Protein AF-A0A550D124-F1 (afdb_monomer)

Structure (mmCIF, N/CA/C/O backbone):
data_AF-A0A550D124-F1
#
_entry.id   AF-A0A550D124-F1
#
loop_
_atom_site.group_PDB
_atom_site.id
_atom_site.type_symbol
_atom_site.label_atom_id
_atom_site.label_alt_id
_atom_site.label_comp_id
_atom_site.label_asym_id
_atom_site.label_entity_id
_atom_site.label_seq_id
_atom_site.pdbx_PDB_ins_code
_atom_site.Cartn_x
_atom_site.Cartn_y
_atom_site.Cartn_z
_atom_site.occupancy
_atom_site.B_iso_or_equiv
_atom_site.auth_seq_id
_atom_site.auth_comp_id
_atom_site.auth_asym_id
_atom_site.auth_atom_id
_atom_site.pdbx_PDB_model_num
ATOM 1 N N . TYR A 1 1 ? 8.739 0.484 -5.882 1.00 43.19 1 TYR A N 1
ATOM 2 C CA . TYR A 1 1 ? 9.197 1.409 -6.940 1.00 43.19 1 TYR A CA 1
ATOM 3 C C . TYR A 1 1 ? 8.048 1.701 -7.867 1.00 43.19 1 TYR A C 1
ATOM 5 O O . TYR A 1 1 ? 7.637 0.809 -8.595 1.00 43.19 1 TYR A O 1
ATOM 13 N N . ALA A 1 2 ? 7.528 2.926 -7.865 1.00 33.62 2 ALA A N 1
ATOM 14 C CA . ALA A 1 2 ? 6.699 3.361 -8.979 1.00 33.62 2 ALA A CA 1
ATOM 15 C C . ALA A 1 2 ? 7.647 3.794 -10.099 1.00 33.62 2 ALA A C 1
ATOM 17 O O . ALA A 1 2 ? 8.385 4.760 -9.907 1.00 33.62 2 ALA A O 1
ATOM 18 N N . GLY A 1 3 ? 7.665 3.073 -11.222 1.00 34.97 3 GLY A N 1
ATOM 19 C CA . GLY A 1 3 ? 8.434 3.486 -12.396 1.00 34.97 3 GLY A CA 1
ATOM 20 C C . GLY A 1 3 ? 8.137 4.947 -12.735 1.00 34.97 3 GLY A C 1
ATOM 21 O O . GLY A 1 3 ? 6.992 5.394 -12.619 1.00 34.97 3 GLY A O 1
ATOM 22 N N . SER A 1 4 ? 9.174 5.691 -13.109 1.00 36.06 4 SER A N 1
ATOM 23 C CA . SER A 1 4 ? 9.197 7.138 -13.342 1.00 36.06 4 SER A CA 1
ATOM 24 C C . SER A 1 4 ? 8.429 7.531 -14.615 1.00 36.06 4 SER A C 1
ATOM 26 O O . SER A 1 4 ? 8.911 8.272 -15.461 1.00 36.06 4 SER A O 1
ATOM 28 N N . GLY A 1 5 ? 7.187 7.064 -14.762 1.00 36.69 5 GLY A N 1
ATOM 29 C CA . GLY A 1 5 ? 6.257 7.440 -15.828 1.00 36.69 5 GLY A CA 1
ATOM 30 C C . GLY A 1 5 ? 5.707 8.864 -15.688 1.00 36.69 5 GLY A C 1
ATOM 31 O O . GLY A 1 5 ? 4.652 9.175 -16.239 1.00 36.69 5 GLY A O 1
ATOM 32 N N . GLY A 1 6 ? 6.377 9.734 -14.930 1.00 35.62 6 GLY A N 1
ATOM 33 C CA . GLY A 1 6 ? 6.053 11.152 -14.860 1.00 35.62 6 GLY A CA 1
ATOM 34 C C . GLY A 1 6 ? 6.648 11.871 -16.063 1.00 35.62 6 GLY A C 1
ATOM 35 O O . GLY A 1 6 ? 7.855 11.810 -16.236 1.00 35.62 6 GLY A O 1
ATOM 36 N N . ARG A 1 7 ? 5.793 12.525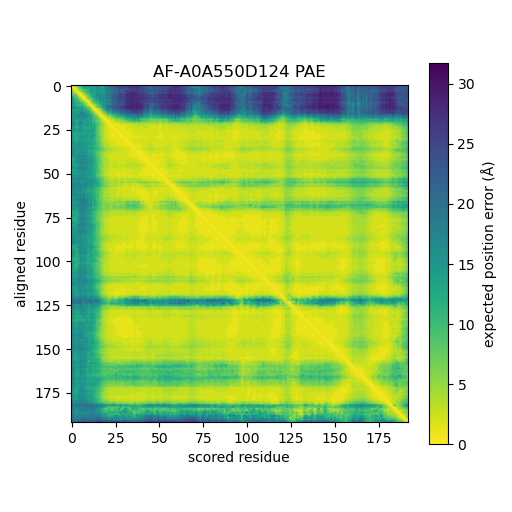 -16.868 1.00 37.47 7 ARG A N 1
ATOM 37 C CA . ARG A 1 7 ? 6.024 13.574 -17.899 1.00 37.47 7 ARG A CA 1
ATOM 38 C C . ARG A 1 7 ? 7.167 13.446 -18.933 1.00 37.47 7 ARG A C 1
ATOM 40 O O . ARG A 1 7 ? 7.122 14.170 -19.920 1.00 37.47 7 ARG A O 1
ATOM 47 N N . ILE A 1 8 ? 8.143 12.561 -18.756 1.00 37.31 8 ILE A N 1
ATOM 48 C CA . ILE A 1 8 ? 9.415 12.497 -19.493 1.00 37.31 8 ILE A CA 1
ATOM 49 C C . ILE A 1 8 ? 9.502 11.211 -20.341 1.00 37.31 8 ILE A C 1
ATOM 51 O O . ILE A 1 8 ? 10.474 10.991 -21.045 1.00 37.31 8 ILE A O 1
ATOM 55 N N . GLY A 1 9 ? 8.470 10.360 -20.337 1.00 37.91 9 GLY A N 1
ATOM 56 C CA . GLY A 1 9 ? 8.293 9.321 -21.363 1.00 37.91 9 GLY A CA 1
ATOM 57 C C . GLY A 1 9 ? 9.315 8.177 -21.383 1.00 37.91 9 GLY A C 1
ATOM 58 O O . GLY A 1 9 ? 9.192 7.309 -22.237 1.00 37.91 9 GLY A O 1
ATOM 59 N N . ASN A 1 10 ? 10.264 8.116 -20.448 1.00 33.91 10 ASN A N 1
ATOM 60 C CA . ASN A 1 10 ? 11.279 7.064 -20.403 1.00 33.91 10 ASN A CA 1
ATOM 61 C C . ASN A 1 10 ? 10.902 5.992 -19.372 1.00 33.91 10 ASN A C 1
ATOM 63 O O . ASN A 1 10 ? 11.359 6.037 -18.232 1.00 33.91 10 ASN A O 1
ATOM 67 N N . LYS A 1 11 ? 10.066 5.017 -19.754 1.00 46.94 11 LYS A N 1
ATOM 68 C CA . LYS A 1 11 ? 9.860 3.797 -18.951 1.00 46.94 11 LYS A CA 1
ATOM 69 C C . LYS A 1 11 ? 10.842 2.732 -19.463 1.00 46.94 11 LYS A C 1
ATOM 71 O O . LYS A 1 11 ? 10.530 1.951 -20.346 1.00 46.94 11 LYS A O 1
ATOM 76 N N . GLY A 1 12 ? 12.073 2.800 -18.966 1.00 40.31 12 GLY A N 1
ATOM 77 C CA . GLY A 1 12 ? 13.194 1.917 -19.332 1.00 40.31 12 GLY A CA 1
ATOM 78 C C . GLY A 1 12 ? 14.449 2.179 -18.494 1.00 40.31 12 GLY A C 1
ATOM 79 O O . GLY A 1 12 ? 15.561 1.867 -18.901 1.00 40.31 12 GLY A O 1
ATOM 80 N N . SER A 1 13 ? 14.272 2.818 -17.340 1.00 41.88 13 SER A N 1
ATOM 81 C CA . SER A 1 13 ? 15.326 3.272 -16.440 1.00 41.88 13 SER A CA 1
ATOM 82 C C . SER A 1 13 ? 15.535 2.291 -15.286 1.00 41.88 13 SER A C 1
ATOM 84 O O . SER A 1 13 ? 15.639 2.723 -14.144 1.00 41.88 13 SER A O 1
ATOM 86 N N . ASP A 1 14 ? 15.586 0.986 -15.555 1.00 42.81 14 ASP A N 1
ATOM 87 C CA . ASP A 1 14 ? 15.952 0.016 -14.509 1.00 42.81 14 ASP A CA 1
ATOM 88 C C . ASP A 1 14 ? 17.411 0.227 -14.048 1.00 42.81 14 ASP A C 1
ATOM 90 O O . ASP A 1 14 ? 17.736 -0.031 -12.892 1.00 42.81 14 ASP A O 1
ATOM 94 N N . ASP A 1 15 ? 18.255 0.828 -14.899 1.00 39.12 15 ASP A N 1
ATOM 95 C CA . ASP A 1 15 ? 19.629 1.232 -14.558 1.00 39.12 15 ASP A CA 1
ATOM 96 C C . ASP A 1 15 ? 19.745 2.661 -13.993 1.00 39.12 15 ASP A C 1
ATOM 98 O O . ASP A 1 15 ? 20.719 2.998 -13.315 1.00 39.12 15 ASP A O 1
ATOM 102 N N . LEU A 1 16 ? 18.751 3.526 -14.221 1.00 39.97 16 LEU A N 1
ATOM 103 C CA . LEU A 1 16 ? 18.754 4.905 -13.728 1.00 39.97 16 LEU A CA 1
ATOM 104 C C . LEU A 1 16 ? 17.775 5.000 -12.557 1.00 39.97 16 LEU A C 1
ATOM 106 O O . LEU A 1 16 ? 16.578 5.190 -12.749 1.00 39.97 16 LEU A O 1
ATOM 110 N N . HIS A 1 17 ? 18.309 4.880 -11.339 1.00 51.00 17 HIS A N 1
ATOM 111 C CA . HIS A 1 17 ? 17.605 4.956 -10.053 1.00 51.00 17 HIS A CA 1
ATOM 112 C C . HIS A 1 17 ? 16.986 6.349 -9.791 1.00 51.00 17 HIS A C 1
ATOM 114 O O . HIS A 1 17 ? 17.331 7.037 -8.831 1.00 51.00 17 HIS A O 1
ATOM 120 N N . VAL A 1 18 ? 16.079 6.806 -10.653 1.00 53.12 18 VAL A N 1
ATOM 121 C CA . VAL A 1 18 ? 15.410 8.100 -10.525 1.00 53.12 18 VAL A CA 1
ATOM 122 C C . VAL A 1 18 ? 14.139 7.903 -9.712 1.00 53.12 18 VAL A C 1
ATOM 124 O O . VAL A 1 18 ? 13.111 7.460 -10.232 1.00 53.12 18 VAL A O 1
ATOM 127 N N . GLU A 1 19 ? 14.214 8.233 -8.421 1.00 61.41 19 GLU A N 1
ATOM 128 C CA . GLU A 1 19 ? 13.039 8.280 -7.553 1.00 61.41 19 GLU A CA 1
ATOM 129 C C . GLU A 1 19 ? 12.012 9.268 -8.110 1.00 61.41 19 GLU A C 1
ATOM 131 O O . GLU A 1 19 ? 12.329 10.419 -8.412 1.00 61.41 19 GLU A O 1
ATOM 136 N N . ASN A 1 20 ? 10.762 8.819 -8.237 1.00 71.06 20 ASN A N 1
ATOM 137 C CA . ASN A 1 20 ? 9.671 9.702 -8.614 1.00 71.06 20 ASN A CA 1
ATOM 138 C C . ASN A 1 20 ? 9.441 10.720 -7.475 1.00 71.06 20 ASN A C 1
ATOM 140 O O . ASN A 1 20 ? 8.998 10.320 -6.390 1.00 71.06 20 ASN A O 1
ATOM 144 N N . PRO A 1 21 ? 9.697 12.022 -7.706 1.00 73.75 21 PRO A N 1
ATOM 145 C CA . PRO A 1 21 ? 9.616 13.040 -6.661 1.00 73.75 21 PRO A CA 1
ATOM 146 C C . PRO A 1 21 ? 8.192 13.211 -6.112 1.00 73.75 21 PRO A C 1
ATOM 148 O O . PRO A 1 21 ? 8.024 13.695 -4.993 1.00 73.75 21 PRO A O 1
ATOM 151 N N . GLU A 1 22 ? 7.165 12.780 -6.854 1.00 81.19 22 GLU A N 1
ATOM 152 C CA . GLU A 1 22 ? 5.770 12.857 -6.417 1.00 81.19 22 GLU A CA 1
ATOM 153 C C . GLU A 1 22 ? 5.430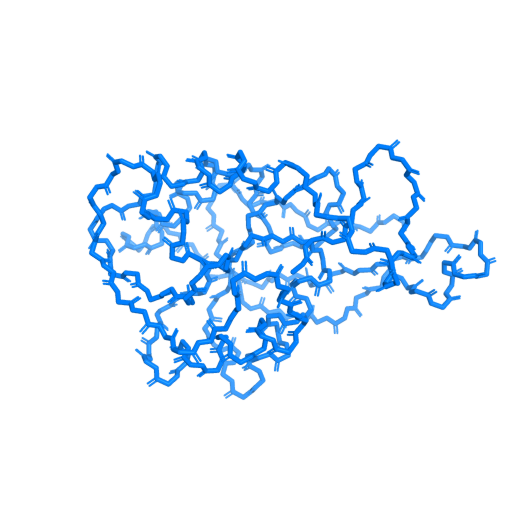 11.850 -5.313 1.00 81.19 22 GLU A C 1
ATOM 155 O O . GLU A 1 22 ? 4.496 12.101 -4.554 1.00 81.19 22 GLU A O 1
ATOM 160 N N . ILE A 1 23 ? 6.171 10.738 -5.169 1.00 86.69 23 ILE A N 1
ATOM 161 C CA . ILE A 1 23 ? 5.839 9.679 -4.194 1.00 86.69 23 ILE A CA 1
ATOM 162 C C . ILE A 1 23 ? 5.684 10.267 -2.795 1.00 86.69 23 ILE A C 1
ATOM 164 O O . ILE A 1 23 ? 4.705 9.983 -2.108 1.00 86.69 23 ILE A O 1
ATOM 168 N N . ARG A 1 24 ? 6.617 11.132 -2.388 1.00 89.81 24 ARG A N 1
ATOM 169 C CA . ARG A 1 24 ? 6.590 11.734 -1.056 1.00 89.81 24 ARG A CA 1
ATOM 170 C C . ARG A 1 24 ? 5.314 12.533 -0.814 1.00 89.81 24 ARG A C 1
ATOM 172 O O . ARG A 1 24 ? 4.700 12.367 0.236 1.00 89.81 24 ARG A O 1
ATOM 179 N N . ASP A 1 25 ? 4.924 13.383 -1.758 1.00 91.25 25 ASP A N 1
ATOM 180 C CA . ASP A 1 25 ? 3.701 14.181 -1.642 1.00 91.25 25 ASP A CA 1
ATOM 181 C C . ASP A 1 25 ? 2.460 13.281 -1.577 1.00 91.25 25 ASP A C 1
ATOM 183 O O . ASP A 1 25 ? 1.620 13.433 -0.691 1.00 91.25 25 ASP A O 1
ATOM 187 N N . ARG A 1 26 ? 2.388 12.265 -2.446 1.00 92.44 26 ARG A N 1
ATOM 188 C CA . ARG A 1 26 ? 1.272 11.308 -2.490 1.00 92.44 26 ARG A CA 1
ATOM 189 C C . ARG A 1 26 ? 1.122 10.542 -1.176 1.00 92.44 26 ARG A C 1
ATOM 191 O O . ARG A 1 26 ? 0.009 10.452 -0.661 1.00 92.44 26 ARG A O 1
ATOM 198 N N . VAL A 1 27 ? 2.223 10.043 -0.607 1.00 94.44 27 VAL A N 1
ATOM 199 C CA . VAL A 1 27 ? 2.205 9.348 0.691 1.00 94.44 27 VAL A CA 1
ATOM 200 C C . VAL A 1 27 ? 1.723 10.288 1.795 1.00 94.44 27 VAL A C 1
ATOM 202 O O . VAL A 1 27 ? 0.853 9.914 2.574 1.00 94.44 27 VAL A O 1
ATOM 205 N N . LEU A 1 28 ? 2.238 11.520 1.861 1.00 94.12 28 LEU A N 1
ATOM 206 C CA . LEU A 1 28 ? 1.845 12.473 2.905 1.00 94.12 28 LEU A CA 1
ATOM 207 C C . LEU A 1 28 ? 0.371 12.884 2.796 1.00 94.12 28 LEU A C 1
ATOM 209 O O . LEU A 1 28 ? -0.306 13.008 3.816 1.00 94.12 28 LEU A O 1
ATOM 213 N N . ARG A 1 29 ? -0.148 13.049 1.577 1.00 95.00 29 ARG A N 1
ATOM 214 C CA . ARG A 1 29 ? -1.570 13.330 1.331 1.00 95.00 29 ARG A CA 1
ATOM 215 C C . ARG A 1 29 ? -2.478 12.180 1.758 1.00 95.00 29 ARG A C 1
ATOM 217 O O . ARG A 1 29 ? -3.530 12.435 2.345 1.00 95.00 29 ARG A O 1
ATOM 224 N N . PHE A 1 30 ? -2.059 10.939 1.510 1.00 96.75 30 PHE A N 1
ATOM 225 C CA . PHE A 1 30 ? -2.738 9.754 2.031 1.00 96.75 30 PHE A CA 1
ATOM 226 C C . PHE A 1 30 ? -2.709 9.745 3.566 1.00 96.75 30 PHE A C 1
ATOM 228 O O . PHE A 1 30 ? -3.766 9.752 4.190 1.00 96.75 30 PHE A O 1
ATOM 235 N N . LEU A 1 31 ? -1.519 9.828 4.178 1.00 96.75 31 LEU A N 1
ATOM 236 C CA . LEU A 1 31 ? -1.356 9.767 5.635 1.00 96.75 31 LEU A CA 1
ATOM 237 C C . LEU A 1 31 ? -2.146 10.861 6.358 1.00 96.75 31 LEU A C 1
ATOM 239 O O . LEU A 1 31 ? -2.735 10.594 7.394 1.00 96.75 31 LEU A O 1
ATOM 243 N N . LYS A 1 32 ? -2.245 12.073 5.803 1.00 96.06 32 LYS A N 1
ATOM 244 C CA . LYS A 1 32 ? -3.036 13.160 6.404 1.00 96.06 32 LYS A CA 1
ATOM 245 C C . LYS A 1 32 ? -4.507 12.794 6.652 1.00 96.06 32 LYS A C 1
ATOM 247 O O . LYS A 1 32 ? -5.122 13.370 7.545 1.00 96.06 32 LYS A O 1
ATOM 252 N N . ASN A 1 33 ? -5.058 11.873 5.866 1.00 95.56 33 ASN A N 1
ATOM 253 C CA . ASN A 1 33 ? -6.462 11.470 5.927 1.00 95.56 33 ASN A CA 1
ATOM 254 C C . ASN A 1 33 ? -6.638 9.999 6.337 1.00 95.56 33 ASN A C 1
ATOM 256 O O . ASN A 1 33 ? -7.765 9.506 6.356 1.00 95.56 33 ASN A O 1
ATOM 260 N N . ALA A 1 34 ? -5.542 9.283 6.601 1.00 96.94 34 ALA A N 1
ATOM 261 C CA . ALA A 1 34 ? -5.579 7.865 6.921 1.00 96.94 34 ALA A CA 1
ATOM 262 C C . ALA A 1 34 ? -6.193 7.640 8.321 1.00 96.94 34 ALA A C 1
ATOM 264 O O . ALA A 1 34 ? -5.983 8.459 9.218 1.00 96.94 34 ALA A O 1
ATOM 265 N N . PRO A 1 35 ? -6.951 6.549 8.530 1.00 96.62 35 PRO A N 1
ATOM 266 C CA . PRO A 1 35 ? -7.622 6.271 9.800 1.00 96.62 35 PRO A CA 1
ATOM 267 C C . PRO A 1 35 ? -6.613 6.054 10.937 1.00 96.62 35 PRO A C 1
ATOM 269 O O . PRO A 1 35 ? -5.764 5.165 10.866 1.00 96.62 35 PRO A O 1
ATOM 272 N N . PHE A 1 36 ? -6.698 6.856 11.998 1.00 95.19 36 PHE A N 1
ATOM 273 C CA . PHE A 1 36 ? -5.787 6.788 13.151 1.00 95.19 36 PHE A CA 1
ATOM 274 C C . PHE A 1 36 ? -6.079 5.607 14.082 1.00 95.19 36 PHE A C 1
ATOM 276 O O . PHE A 1 36 ? -5.230 5.215 14.882 1.00 95.19 36 PHE A O 1
ATOM 283 N N . GLU A 1 37 ? -7.287 5.056 13.997 1.00 94.31 37 GLU A N 1
ATOM 284 C CA . GLU A 1 37 ? -7.732 3.887 14.744 1.00 94.31 37 GLU A CA 1
ATOM 285 C C . GLU A 1 37 ? -7.086 2.581 14.265 1.00 94.31 37 GLU A C 1
ATOM 287 O O . GLU A 1 37 ? -7.048 1.618 15.031 1.00 94.31 37 GLU A O 1
ATOM 292 N N . ALA A 1 38 ? -6.553 2.558 13.039 1.00 96.19 38 ALA A N 1
ATOM 293 C CA . ALA A 1 38 ? -5.878 1.396 12.482 1.00 96.19 38 ALA A CA 1
ATOM 294 C C . ALA A 1 38 ? -4.514 1.147 13.136 1.00 96.19 38 ALA A C 1
ATOM 296 O O . ALA A 1 38 ? -3.794 2.077 13.512 1.00 96.19 38 ALA A O 1
ATOM 297 N N . GLU A 1 39 ? -4.145 -0.128 13.215 1.00 97.31 39 GLU A N 1
ATOM 298 C CA . GLU A 1 39 ? -2.788 -0.556 13.524 1.00 97.31 39 GLU A CA 1
ATOM 299 C C . GLU A 1 39 ? -2.039 -0.819 12.216 1.00 97.31 39 GLU A C 1
ATOM 301 O O . GLU A 1 39 ? -2.440 -1.651 11.405 1.00 97.31 39 GLU A O 1
ATOM 306 N N . TYR A 1 40 ? -0.964 -0.070 11.987 1.00 98.06 40 TYR A N 1
ATOM 307 C CA . TYR A 1 40 ? -0.187 -0.154 10.756 1.00 98.06 40 TYR A CA 1
ATOM 308 C C . TYR A 1 40 ? 1.052 -1.024 10.959 1.00 98.06 40 TYR A C 1
ATOM 310 O O . TYR A 1 40 ? 1.809 -0.844 11.910 1.00 98.06 40 TYR A O 1
ATOM 318 N N . ILE A 1 41 ? 1.326 -1.911 10.011 1.00 98.25 41 ILE A N 1
ATOM 319 C CA . ILE A 1 41 ? 2.601 -2.626 9.929 1.00 98.25 41 ILE A CA 1
ATOM 320 C C . ILE A 1 41 ? 3.340 -2.076 8.718 1.00 98.25 41 ILE A C 1
ATOM 322 O O . ILE A 1 41 ? 2.818 -2.117 7.606 1.00 98.25 41 ILE A O 1
ATOM 326 N N . ILE A 1 42 ? 4.528 -1.508 8.931 1.00 97.56 42 ILE A N 1
ATOM 327 C CA . ILE A 1 42 ? 5.245 -0.772 7.880 1.00 97.56 42 ILE A CA 1
ATOM 328 C C . ILE A 1 42 ? 6.688 -1.257 7.716 1.00 97.56 42 ILE A C 1
ATOM 330 O O . ILE A 1 42 ? 7.326 -1.629 8.703 1.00 97.56 42 ILE A O 1
ATOM 334 N N . PRO A 1 43 ? 7.263 -1.231 6.503 1.00 97.19 43 PRO A N 1
ATOM 335 C CA . PRO A 1 43 ? 8.670 -1.562 6.325 1.00 97.19 43 PRO A CA 1
ATOM 336 C C . PRO A 1 43 ? 9.570 -0.431 6.834 1.00 97.19 43 PRO A C 1
ATOM 338 O O . PRO A 1 43 ? 9.179 0.746 6.846 1.00 97.19 43 PRO A O 1
ATOM 341 N N . LYS A 1 44 ? 10.785 -0.783 7.259 1.00 95.62 44 LYS A N 1
ATOM 342 C CA . LYS A 1 44 ? 11.768 0.161 7.799 1.00 95.62 44 LYS A CA 1
ATOM 343 C C . LYS A 1 44 ? 12.274 1.147 6.747 1.00 95.62 44 LYS A C 1
ATOM 345 O O . LYS A 1 44 ? 12.115 0.979 5.534 1.00 95.62 44 LYS A O 1
ATOM 350 N N . PHE A 1 45 ? 12.923 2.201 7.238 1.00 94.44 45 PHE A N 1
ATOM 351 C CA . PHE A 1 45 ? 13.631 3.178 6.417 1.00 94.44 45 PHE A CA 1
ATOM 352 C C . PHE A 1 45 ? 12.739 3.837 5.349 1.00 94.44 45 PHE A C 1
ATOM 354 O O . PHE A 1 45 ? 11.610 4.253 5.631 1.00 94.44 45 PHE A O 1
ATOM 361 N N . LYS A 1 46 ? 13.258 4.018 4.127 1.00 90.69 46 LYS A N 1
ATOM 362 C CA . LYS A 1 46 ? 12.598 4.801 3.076 1.00 90.69 46 LYS A CA 1
ATOM 363 C C . LYS A 1 46 ? 11.367 4.121 2.475 1.00 90.69 46 LYS A C 1
ATOM 365 O O . LYS A 1 46 ? 10.624 4.782 1.757 1.00 90.69 46 LYS A O 1
ATOM 370 N N . MET A 1 47 ? 11.139 2.836 2.757 1.00 90.62 47 MET A N 1
ATOM 371 C CA . MET A 1 47 ? 9.963 2.117 2.255 1.00 90.62 47 MET A CA 1
ATOM 372 C C . MET A 1 47 ? 8.665 2.510 2.959 1.00 90.62 47 MET A C 1
ATOM 374 O O . MET A 1 47 ? 7.620 2.509 2.316 1.00 90.62 47 MET A O 1
ATOM 378 N N . GLY A 1 48 ? 8.713 2.865 4.245 1.00 93.19 48 GLY A N 1
ATOM 379 C CA . GLY A 1 48 ? 7.509 3.204 5.008 1.00 93.19 48 GLY A CA 1
ATOM 380 C C . GLY A 1 48 ? 7.796 4.073 6.223 1.00 93.19 48 GLY A C 1
ATOM 381 O O . GLY A 1 48 ? 7.279 5.186 6.331 1.00 93.19 48 GLY A O 1
ATOM 382 N N . GLU A 1 49 ? 8.662 3.596 7.114 1.00 94.94 49 GLU A N 1
ATOM 383 C CA . GLU A 1 49 ? 8.952 4.211 8.415 1.00 94.94 49 GLU A CA 1
ATOM 384 C C . GLU A 1 49 ? 9.282 5.710 8.343 1.00 94.94 49 GLU A C 1
ATOM 386 O O . GLU A 1 49 ? 8.775 6.502 9.145 1.00 94.94 49 GLU A O 1
ATOM 391 N N . LEU A 1 50 ? 10.093 6.135 7.367 1.00 93.31 50 LEU A N 1
ATOM 392 C CA . LEU A 1 50 ? 10.460 7.545 7.226 1.00 93.31 50 LEU A CA 1
ATOM 393 C C . LEU A 1 50 ? 9.256 8.451 6.934 1.00 93.31 50 LEU A C 1
ATOM 395 O O . LEU A 1 50 ? 9.281 9.613 7.340 1.00 93.31 50 LEU A O 1
ATOM 399 N N . TYR A 1 51 ? 8.211 7.959 6.264 1.00 93.94 51 TYR A N 1
ATOM 400 C CA . TYR A 1 51 ? 7.005 8.745 5.991 1.00 93.94 51 TYR A CA 1
ATOM 401 C C . TYR A 1 51 ? 6.157 8.929 7.246 1.00 93.94 51 TYR A C 1
ATOM 403 O O . TYR A 1 51 ? 5.732 10.049 7.528 1.00 93.94 51 TYR A O 1
ATOM 411 N N . PHE A 1 52 ? 5.988 7.870 8.042 1.00 94.19 52 PHE A N 1
ATOM 412 C CA . PHE A 1 52 ? 5.264 7.937 9.312 1.00 94.19 52 PHE A CA 1
ATOM 413 C C . PHE A 1 52 ? 5.967 8.881 10.290 1.00 94.19 52 PHE A C 1
ATOM 415 O O . PHE A 1 52 ? 5.332 9.800 10.807 1.00 94.19 52 PHE A O 1
ATOM 422 N N . LYS A 1 53 ? 7.294 8.763 10.445 1.00 92.06 53 LYS A N 1
ATOM 423 C CA . LYS A 1 53 ? 8.089 9.664 11.302 1.00 92.06 53 LYS A CA 1
ATOM 424 C C . LYS A 1 53 ? 8.030 11.131 10.862 1.00 92.06 53 LYS A C 1
ATOM 426 O O . LYS A 1 53 ? 7.972 12.014 11.708 1.00 92.06 53 LYS A O 1
ATOM 431 N N . LYS A 1 54 ? 8.049 11.408 9.552 1.00 89.19 54 LYS A N 1
ATOM 432 C CA . LYS A 1 54 ? 8.051 12.782 9.008 1.00 89.19 54 LYS A CA 1
ATOM 433 C C . LYS A 1 54 ? 6.660 13.410 8.886 1.00 89.19 54 LYS A C 1
ATOM 435 O O . LYS A 1 54 ? 6.575 14.597 8.585 1.00 89.19 54 LYS A O 1
ATOM 440 N N . SER A 1 55 ? 5.590 12.639 9.078 1.00 88.12 55 SER A N 1
ATOM 441 C CA . SER A 1 55 ? 4.215 13.131 8.935 1.00 88.12 55 SER A CA 1
ATOM 442 C C . SER A 1 55 ? 3.783 14.093 10.051 1.00 88.12 55 SER A C 1
ATOM 444 O O . SER A 1 55 ? 2.827 14.837 9.854 1.00 88.12 55 SER A O 1
ATOM 446 N N . ASN A 1 56 ? 4.483 14.111 11.197 1.00 84.81 56 ASN A N 1
ATOM 447 C CA . ASN A 1 56 ? 4.078 14.810 12.429 1.00 84.81 56 ASN A CA 1
ATOM 448 C C . ASN A 1 56 ? 2.673 14.415 12.931 1.00 84.81 56 ASN A C 1
ATOM 450 O O . ASN A 1 56 ? 2.013 15.188 13.622 1.00 84.81 56 ASN A O 1
ATOM 454 N N . LEU A 1 57 ? 2.221 13.210 12.582 1.00 91.81 57 LEU A N 1
ATOM 455 C CA . LEU A 1 57 ? 0.952 12.625 12.996 1.00 91.81 57 LEU A CA 1
ATOM 456 C C . LEU A 1 57 ? 1.198 11.433 13.931 1.00 91.81 57 LEU A C 1
ATOM 458 O O . LEU A 1 57 ? 2.223 10.755 13.838 1.00 91.81 57 LEU A O 1
ATOM 462 N N . THR A 1 58 ? 0.249 11.155 14.823 1.00 92.56 58 THR A N 1
ATOM 463 C CA . THR A 1 58 ? 0.350 10.043 15.778 1.00 92.56 58 THR A CA 1
ATOM 464 C C . THR A 1 58 ? -0.425 8.831 15.271 1.00 92.56 58 THR A C 1
ATOM 466 O O . THR A 1 58 ? -1.641 8.761 15.418 1.00 92.56 58 THR A O 1
ATOM 469 N N . PHE A 1 59 ? 0.292 7.863 14.700 1.00 95.56 59 PHE A N 1
ATOM 470 C CA . PHE A 1 59 ? -0.243 6.563 14.289 1.00 95.56 59 PHE A CA 1
ATOM 471 C C . PHE A 1 59 ? 0.179 5.459 15.255 1.00 95.56 59 PHE A C 1
ATOM 473 O O . PHE A 1 59 ? 1.282 5.503 15.805 1.00 95.56 59 PHE A O 1
ATOM 480 N N . LYS A 1 60 ? -0.660 4.431 15.404 1.00 96.19 60 LYS A N 1
ATOM 481 C CA . LYS A 1 60 ? -0.253 3.156 16.003 1.00 96.19 60 LYS A CA 1
ATOM 482 C C . LYS A 1 60 ? 0.401 2.316 14.917 1.00 96.19 60 LYS A C 1
ATOM 484 O O . LYS A 1 60 ? -0.272 1.931 13.965 1.00 96.19 60 LYS A O 1
ATOM 489 N N . TYR A 1 61 ? 1.702 2.071 15.023 1.00 97.00 61 TYR A N 1
ATOM 490 C CA . TYR A 1 61 ? 2.389 1.240 14.046 1.00 97.00 61 TYR A CA 1
ATOM 491 C C . TYR A 1 61 ? 3.527 0.421 14.644 1.00 97.00 61 TYR A C 1
ATOM 493 O O . TYR A 1 61 ? 4.152 0.823 15.627 1.00 97.00 61 TYR A O 1
ATOM 501 N N . SER A 1 62 ? 3.821 -0.703 14.000 1.00 97.44 62 SER A N 1
ATOM 502 C CA . SER A 1 62 ? 5.019 -1.515 14.205 1.00 97.44 62 SER A CA 1
ATOM 503 C C . SER A 1 62 ? 5.830 -1.586 12.908 1.00 97.44 62 SER A C 1
ATOM 505 O O . SER A 1 62 ? 5.346 -1.225 11.831 1.00 97.44 62 SER A O 1
ATOM 507 N N . THR A 1 63 ? 7.096 -2.000 13.004 1.00 97.81 63 THR A N 1
ATOM 508 C CA . THR A 1 63 ? 7.984 -2.088 11.834 1.00 97.81 63 THR A CA 1
ATOM 509 C C . THR A 1 63 ? 8.400 -3.523 11.556 1.00 97.81 63 THR A C 1
ATOM 511 O O . THR A 1 63 ? 8.682 -4.270 12.491 1.00 97.81 63 THR A O 1
ATOM 514 N N . ILE A 1 64 ? 8.487 -3.881 10.275 1.00 97.56 64 ILE A N 1
ATOM 515 C CA . ILE A 1 64 ? 9.098 -5.134 9.807 1.00 97.56 64 ILE A CA 1
ATOM 516 C C . ILE A 1 64 ? 10.523 -4.871 9.323 1.00 97.56 64 ILE A C 1
ATOM 518 O O . ILE A 1 64 ? 10.828 -3.788 8.820 1.00 97.56 64 ILE A O 1
ATOM 522 N N . ASP A 1 65 ? 11.402 -5.862 9.459 1.00 96.00 65 ASP A N 1
ATOM 523 C CA . ASP A 1 65 ? 12.817 -5.744 9.089 1.00 96.00 65 ASP A CA 1
ATOM 524 C C . ASP A 1 65 ? 13.045 -5.941 7.582 1.00 96.00 65 ASP A C 1
ATOM 526 O O . ASP A 1 65 ? 13.742 -6.849 7.141 1.00 96.00 65 ASP A O 1
ATOM 530 N N . VAL A 1 66 ? 12.387 -5.101 6.782 1.00 94.00 66 VAL A N 1
ATOM 531 C CA . VAL A 1 66 ? 12.479 -5.082 5.319 1.00 94.00 66 VAL A CA 1
ATOM 532 C C . VAL A 1 66 ? 12.688 -3.647 4.846 1.00 94.00 66 VAL A C 1
ATOM 534 O O . VAL A 1 66 ? 12.077 -2.714 5.377 1.00 94.00 66 VAL A O 1
ATOM 537 N N . GLY A 1 67 ? 13.526 -3.486 3.822 1.00 89.06 67 GLY A N 1
ATOM 538 C CA . GLY A 1 67 ? 13.877 -2.203 3.224 1.00 89.06 67 GLY A CA 1
ATOM 539 C C . GLY A 1 67 ? 15.267 -1.714 3.625 1.00 89.06 67 GLY A C 1
ATOM 540 O O . GLY A 1 67 ? 15.935 -2.276 4.487 1.00 89.06 67 GLY A O 1
ATOM 541 N N . ASP A 1 68 ? 15.688 -0.628 2.987 1.00 88.94 68 ASP A N 1
ATOM 542 C CA . ASP A 1 68 ? 17.024 -0.051 3.125 1.00 88.94 68 ASP A CA 1
ATOM 543 C C . ASP A 1 68 ? 16.941 1.484 3.171 1.00 88.94 68 ASP A C 1
ATOM 545 O O . ASP A 1 68 ? 15.958 2.096 2.738 1.00 88.94 68 ASP A O 1
ATOM 549 N N . SER A 1 69 ? 17.969 2.124 3.725 1.00 83.56 69 SER A N 1
ATOM 550 C CA . SER A 1 69 ? 18.026 3.584 3.874 1.00 83.56 69 SER A CA 1
ATOM 551 C C . SER A 1 69 ? 18.301 4.347 2.574 1.00 83.56 69 SER A C 1
ATOM 553 O O . SER A 1 69 ? 17.892 5.504 2.461 1.00 83.56 69 SER A O 1
ATOM 555 N N . ALA A 1 70 ? 18.938 3.709 1.592 1.00 81.06 70 ALA A N 1
AT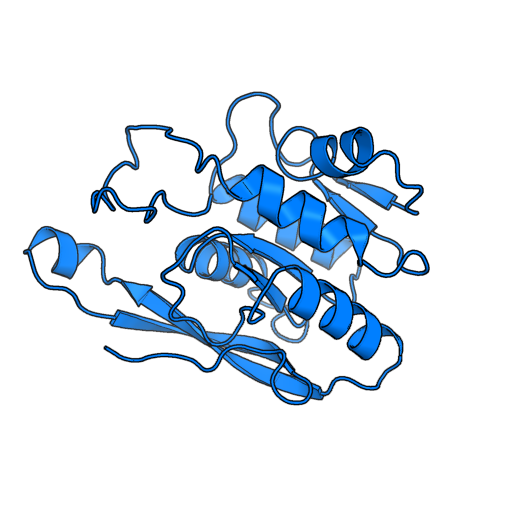OM 556 C CA . ALA A 1 70 ? 19.412 4.312 0.354 1.00 81.06 70 ALA A CA 1
ATOM 557 C C . ALA A 1 70 ? 18.687 3.766 -0.880 1.00 81.06 70 ALA A C 1
ATOM 559 O O . ALA A 1 70 ? 18.173 4.553 -1.678 1.00 81.06 70 ALA A O 1
ATOM 560 N N . ILE A 1 71 ? 18.603 2.442 -1.053 1.00 82.75 71 ILE A N 1
ATOM 5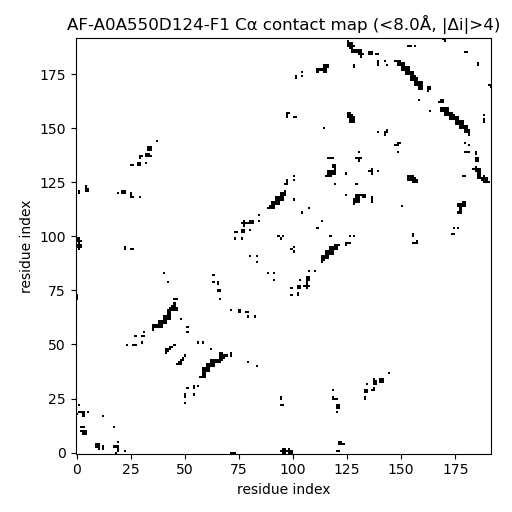61 C CA . ILE A 1 71 ? 18.058 1.808 -2.266 1.00 82.75 71 ILE A CA 1
ATOM 562 C C . ILE A 1 71 ? 17.174 0.634 -1.882 1.00 82.75 71 ILE A C 1
ATOM 564 O O . ILE A 1 71 ? 17.612 -0.293 -1.227 1.00 82.75 71 ILE A O 1
ATOM 568 N N . THR A 1 72 ? 15.932 0.652 -2.340 1.00 85.44 72 THR A N 1
ATOM 569 C CA . THR A 1 72 ? 15.012 -0.469 -2.192 1.00 85.44 72 THR A CA 1
ATOM 570 C C . THR A 1 72 ? 14.931 -1.224 -3.526 1.00 85.44 72 THR A C 1
ATOM 572 O O . THR A 1 72 ? 15.497 -0.817 -4.538 1.00 85.44 72 THR A O 1
ATOM 575 N N . THR A 1 73 ? 14.186 -2.315 -3.593 1.00 90.44 73 THR A N 1
ATOM 576 C CA . THR A 1 73 ? 14.063 -3.132 -4.803 1.00 90.44 73 THR A CA 1
ATOM 577 C C . THR A 1 73 ? 12.646 -3.678 -4.949 1.00 90.44 73 THR A C 1
ATOM 579 O O . THR A 1 73 ? 11.807 -3.555 -4.047 1.00 90.44 73 THR A O 1
ATOM 582 N N . ARG A 1 74 ? 12.360 -4.331 -6.083 1.00 93.50 74 ARG A N 1
ATOM 583 C CA . ARG A 1 74 ? 11.135 -5.136 -6.212 1.00 93.50 74 ARG A CA 1
ATOM 584 C C . ARG A 1 74 ? 11.069 -6.238 -5.154 1.00 93.50 74 ARG A C 1
ATOM 586 O O . ARG A 1 74 ? 10.007 -6.506 -4.602 1.00 93.50 74 ARG A O 1
ATOM 593 N N . ASN A 1 75 ? 12.217 -6.838 -4.831 1.00 94.25 75 ASN A N 1
ATOM 594 C CA . ASN A 1 75 ? 12.294 -7.924 -3.863 1.00 94.25 75 ASN A CA 1
ATOM 595 C C . ASN A 1 75 ? 11.891 -7.445 -2.464 1.00 94.25 75 ASN A C 1
ATOM 597 O O . ASN A 1 75 ? 11.171 -8.155 -1.773 1.00 94.25 75 ASN A O 1
ATOM 601 N N . ASP A 1 76 ? 12.242 -6.214 -2.087 1.00 95.69 76 ASP A N 1
ATOM 602 C CA . ASP A 1 76 ? 11.797 -5.645 -0.810 1.00 95.69 76 ASP A CA 1
ATOM 603 C C . ASP A 1 76 ? 10.276 -5.447 -0.757 1.00 95.69 76 ASP A C 1
ATOM 605 O O . ASP A 1 76 ? 9.667 -5.603 0.299 1.00 95.69 76 ASP A O 1
ATOM 609 N N . THR A 1 77 ? 9.631 -5.157 -1.893 1.00 96.69 77 THR A N 1
ATOM 610 C CA . THR A 1 77 ? 8.158 -5.089 -1.973 1.00 96.69 77 THR A CA 1
ATOM 611 C C . THR A 1 77 ? 7.546 -6.471 -1.729 1.00 96.69 77 THR A C 1
ATOM 613 O O . THR A 1 77 ? 6.673 -6.614 -0.874 1.00 96.69 77 THR A O 1
ATOM 616 N N . ILE A 1 78 ? 8.059 -7.502 -2.408 1.00 98.12 78 ILE A N 1
ATOM 617 C CA . ILE A 1 78 ? 7.605 -8.896 -2.264 1.00 98.12 78 ILE A CA 1
ATOM 618 C C . ILE A 1 78 ? 7.809 -9.398 -0.826 1.00 98.12 78 ILE A C 1
ATOM 620 O O . ILE A 1 78 ? 6.912 -10.009 -0.245 1.00 98.12 78 ILE A O 1
ATOM 624 N N . LEU A 1 79 ? 8.980 -9.140 -0.238 1.00 97.94 79 LEU A N 1
ATOM 625 C CA . LEU A 1 79 ? 9.287 -9.519 1.141 1.00 97.94 79 LEU A CA 1
ATOM 626 C C . LEU A 1 79 ? 8.397 -8.780 2.143 1.00 97.94 79 LEU A C 1
ATOM 628 O O . LEU A 1 79 ? 7.899 -9.412 3.069 1.00 97.94 79 LEU A O 1
ATOM 632 N N . SER A 1 80 ? 8.129 -7.487 1.927 1.00 98.25 80 SER A N 1
ATOM 633 C CA . SER A 1 80 ? 7.234 -6.712 2.795 1.00 98.25 80 SER A CA 1
ATOM 634 C C . SER A 1 80 ? 5.839 -7.327 2.847 1.00 98.25 80 SER A C 1
ATOM 636 O O . SER A 1 80 ? 5.307 -7.554 3.928 1.00 98.25 80 SER A O 1
ATOM 638 N N . VAL A 1 81 ? 5.277 -7.678 1.686 1.00 98.50 81 VAL A N 1
ATOM 639 C CA . VAL A 1 81 ? 3.968 -8.343 1.602 1.00 98.50 81 VAL A CA 1
ATOM 640 C C . VAL A 1 81 ? 3.970 -9.674 2.350 1.00 98.50 81 VAL A C 1
ATOM 642 O O . VAL A 1 81 ? 3.049 -9.948 3.115 1.00 98.50 81 VAL A O 1
ATOM 645 N N . ARG A 1 82 ? 5.022 -10.486 2.196 1.00 98.31 82 ARG A N 1
ATOM 646 C CA . ARG A 1 82 ? 5.142 -11.763 2.916 1.00 98.31 82 ARG A CA 1
ATOM 647 C C . ARG A 1 82 ? 5.195 -11.580 4.429 1.00 98.31 82 ARG A C 1
ATOM 649 O O . ARG A 1 82 ? 4.573 -12.359 5.147 1.00 98.31 82 ARG A O 1
ATOM 656 N N . GLU A 1 83 ? 5.903 -10.566 4.918 1.00 98.44 83 GLU A N 1
ATOM 657 C CA . GLU A 1 83 ? 5.902 -10.236 6.344 1.00 98.44 83 GLU A CA 1
ATOM 658 C C . GLU A 1 83 ? 4.526 -9.745 6.809 1.00 98.44 83 GLU A C 1
ATOM 660 O O . GLU A 1 83 ? 4.066 -10.167 7.866 1.00 98.44 83 GLU A O 1
ATOM 665 N N . PHE A 1 84 ? 3.819 -8.929 6.024 1.00 98.44 84 PHE A N 1
ATOM 666 C CA . PHE A 1 84 ? 2.458 -8.501 6.370 1.00 98.44 84 PHE A CA 1
ATOM 667 C C . PHE A 1 84 ? 1.504 -9.692 6.513 1.00 98.44 84 PHE A C 1
ATOM 669 O O . PHE A 1 84 ? 0.769 -9.775 7.494 1.00 98.44 84 PHE A O 1
ATOM 676 N N . ILE A 1 85 ? 1.576 -10.659 5.594 1.00 98.06 85 ILE A N 1
ATOM 677 C CA . ILE A 1 85 ? 0.790 -11.899 5.663 1.00 98.06 85 ILE A CA 1
ATOM 678 C C . ILE A 1 85 ? 1.105 -12.675 6.946 1.00 98.06 85 ILE A C 1
ATOM 680 O O . ILE A 1 85 ? 0.190 -13.094 7.647 1.00 98.06 85 ILE A O 1
ATOM 684 N N . ARG A 1 86 ? 2.390 -12.839 7.298 1.00 97.69 86 ARG A N 1
ATOM 685 C CA . ARG A 1 86 ? 2.790 -13.525 8.544 1.00 97.69 86 ARG A CA 1
ATOM 686 C C . ARG A 1 86 ? 2.278 -12.829 9.803 1.00 97.69 86 ARG A C 1
ATOM 688 O O . ARG A 1 86 ? 2.089 -13.489 10.820 1.00 97.69 86 ARG A O 1
ATOM 695 N N . ASN A 1 87 ? 2.057 -11.519 9.730 1.00 97.75 87 ASN A N 1
ATOM 696 C CA . ASN A 1 87 ? 1.473 -10.723 10.803 1.00 97.75 87 ASN A CA 1
ATOM 697 C C . ASN A 1 87 ? -0.065 -10.616 10.712 1.00 97.75 87 ASN A C 1
ATOM 699 O O . ASN A 1 87 ? -0.655 -9.865 11.480 1.00 97.75 87 ASN A O 1
ATOM 703 N N . ASN A 1 88 ? -0.716 -11.386 9.830 1.00 96.94 88 ASN A N 1
ATOM 704 C CA . ASN A 1 88 ? -2.174 -11.483 9.683 1.00 96.94 88 ASN A CA 1
ATOM 705 C C . ASN A 1 88 ? -2.877 -10.137 9.437 1.00 96.94 88 ASN A C 1
ATOM 707 O O . ASN A 1 88 ? -3.898 -9.854 10.058 1.00 96.94 88 ASN A O 1
ATOM 711 N N . VAL A 1 89 ? -2.340 -9.300 8.545 1.00 97.94 89 VAL A N 1
ATOM 712 C CA . VAL A 1 89 ? -3.018 -8.046 8.175 1.00 97.94 89 VAL A CA 1
ATOM 713 C C . VAL A 1 89 ? -4.345 -8.298 7.453 1.00 97.94 89 VAL A C 1
ATOM 715 O O . VAL A 1 89 ? -4.463 -9.224 6.649 1.00 97.94 89 VAL A O 1
ATOM 718 N N . ASP A 1 90 ? -5.319 -7.414 7.672 1.00 98.00 90 ASP A N 1
ATOM 719 C CA . ASP A 1 90 ? -6.633 -7.485 7.019 1.00 98.00 90 ASP A CA 1
ATOM 720 C C . ASP A 1 90 ? -6.633 -6.934 5.584 1.00 98.00 90 ASP A C 1
ATOM 722 O O . ASP A 1 90 ? -7.465 -7.313 4.762 1.00 98.00 90 ASP A O 1
ATOM 726 N N . ILE A 1 91 ? -5.722 -6.005 5.281 1.00 98.50 91 ILE A N 1
ATOM 727 C 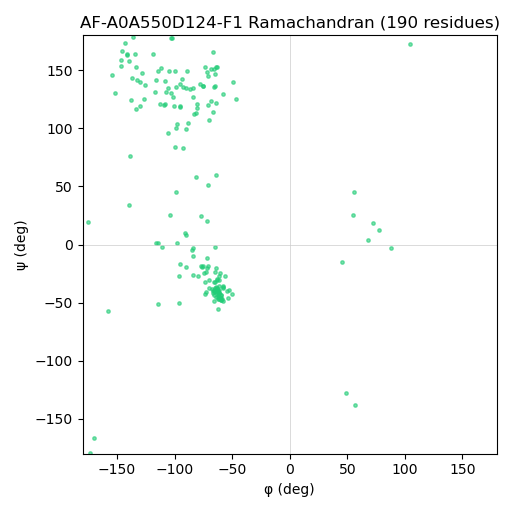CA . ILE A 1 91 ? -5.596 -5.327 3.985 1.00 98.50 91 ILE A CA 1
ATOM 728 C C . ILE A 1 91 ? -4.157 -4.851 3.781 1.00 98.50 91 ILE A C 1
ATOM 730 O O . ILE A 1 91 ? -3.491 -4.426 4.726 1.00 98.50 91 ILE A O 1
ATOM 734 N N . ILE A 1 92 ? -3.682 -4.873 2.535 1.00 98.62 92 ILE A N 1
ATOM 735 C CA . ILE A 1 92 ? -2.365 -4.342 2.163 1.00 98.62 92 ILE A CA 1
ATOM 736 C C . ILE A 1 92 ? -2.533 -3.052 1.366 1.00 98.62 92 ILE A C 1
ATOM 738 O O . ILE A 1 92 ? -3.118 -3.044 0.285 1.00 98.62 92 ILE A O 1
ATOM 742 N N . VAL A 1 93 ? -1.963 -1.957 1.868 1.00 98.25 93 VAL A N 1
ATOM 743 C CA . VAL A 1 93 ? -1.943 -0.664 1.171 1.00 98.25 93 VAL A CA 1
ATOM 744 C C . VAL A 1 93 ? -0.536 -0.379 0.665 1.00 98.25 93 VAL A C 1
ATOM 746 O O . VAL A 1 93 ? 0.431 -0.484 1.418 1.00 98.25 93 VAL A O 1
ATOM 749 N N . PHE A 1 94 ? -0.406 0.004 -0.603 1.00 97.00 94 PHE A N 1
ATOM 750 C CA . PHE A 1 94 ? 0.889 0.309 -1.212 1.00 97.00 94 PHE A CA 1
ATOM 751 C C . PHE A 1 94 ? 0.846 1.619 -1.997 1.00 97.00 94 PHE A C 1
ATOM 753 O O . PHE A 1 94 ? -0.195 2.013 -2.507 1.00 97.00 94 PHE A O 1
ATOM 760 N N . VAL A 1 95 ? 1.991 2.294 -2.127 1.00 94.50 95 VAL A N 1
ATOM 761 C CA . VAL A 1 95 ? 2.135 3.482 -2.984 1.00 94.50 95 VAL A CA 1
ATOM 762 C C . VAL A 1 95 ? 3.052 3.131 -4.141 1.00 94.50 95 VAL A C 1
ATOM 764 O O . VAL A 1 95 ? 4.189 2.704 -3.928 1.00 94.50 95 VAL A O 1
ATOM 767 N N . GLY A 1 96 ? 2.563 3.261 -5.372 1.00 91.31 96 GLY A N 1
ATOM 768 C CA . GLY A 1 96 ? 3.222 2.573 -6.472 1.00 91.31 96 GLY A CA 1
ATOM 769 C C . GLY A 1 96 ? 2.713 2.889 -7.865 1.00 91.31 96 GLY A C 1
ATOM 770 O O . GLY A 1 96 ? 1.824 3.717 -8.066 1.00 91.31 96 GLY A O 1
ATOM 771 N N . GLY A 1 97 ? 3.357 2.207 -8.811 1.00 90.75 97 GLY A N 1
ATOM 772 C CA . GLY A 1 97 ? 2.923 2.070 -10.195 1.00 90.75 97 GLY A CA 1
ATOM 773 C C . GLY A 1 97 ? 2.302 0.691 -10.453 1.00 90.75 97 GLY A C 1
ATOM 774 O O . GLY A 1 97 ? 2.384 -0.170 -9.576 1.00 90.75 97 GLY A O 1
ATOM 775 N N . ASP A 1 98 ? 1.808 0.428 -11.664 1.00 91.06 98 ASP A N 1
ATOM 776 C CA . ASP A 1 98 ? 1.335 -0.908 -12.077 1.00 91.06 98 ASP A CA 1
ATOM 777 C C . ASP A 1 98 ? 2.386 -2.016 -11.837 1.00 91.06 98 ASP A C 1
ATOM 779 O O . ASP A 1 98 ? 2.072 -3.078 -11.306 1.00 91.06 98 ASP A O 1
ATOM 783 N N . GLY A 1 99 ? 3.673 -1.737 -12.082 1.00 90.31 99 GLY A N 1
ATOM 784 C CA . GLY A 1 99 ? 4.764 -2.663 -11.744 1.00 90.31 99 GLY A CA 1
ATOM 785 C C . GLY A 1 99 ? 4.875 -2.965 -10.242 1.00 90.31 99 GLY A C 1
ATOM 786 O O . GLY A 1 99 ? 5.119 -4.103 -9.857 1.00 90.31 99 GLY A O 1
ATOM 787 N N . THR A 1 100 ? 4.600 -1.982 -9.373 1.00 92.56 100 THR A N 1
ATOM 788 C CA . THR A 1 100 ? 4.506 -2.233 -7.922 1.00 92.56 100 THR A CA 1
ATOM 789 C C . THR A 1 100 ? 3.296 -3.100 -7.594 1.00 92.56 100 THR A C 1
ATOM 791 O O . THR A 1 100 ? 3.404 -3.958 -6.728 1.00 92.56 100 THR A O 1
ATOM 794 N N . ALA A 1 101 ? 2.161 -2.907 -8.275 1.00 94.88 101 ALA A N 1
ATOM 795 C CA . ALA A 1 101 ? 0.991 -3.762 -8.090 1.00 94.88 101 ALA A CA 1
ATOM 796 C C . ALA A 1 101 ? 1.313 -5.221 -8.464 1.00 94.88 101 ALA A C 1
ATOM 798 O O . ALA A 1 101 ? 0.975 -6.129 -7.705 1.00 94.88 101 ALA A O 1
ATOM 799 N N . ARG A 1 102 ? 2.059 -5.445 -9.560 1.00 94.62 102 ARG A N 1
ATOM 800 C CA . ARG A 1 102 ? 2.588 -6.774 -9.919 1.00 94.62 102 ARG A CA 1
ATOM 801 C C . ARG A 1 102 ? 3.459 -7.356 -8.805 1.00 94.62 102 ARG A C 1
ATOM 803 O O . ARG A 1 102 ? 3.246 -8.494 -8.405 1.00 94.62 102 ARG A O 1
ATOM 810 N N . ASP A 1 103 ? 4.405 -6.583 -8.274 1.00 96.62 103 ASP A N 1
ATOM 811 C CA . ASP A 1 103 ? 5.281 -7.037 -7.184 1.00 96.62 103 ASP A CA 1
ATOM 812 C C . ASP A 1 103 ? 4.513 -7.350 -5.891 1.00 96.62 103 ASP A C 1
ATOM 814 O O . ASP A 1 103 ? 4.834 -8.311 -5.192 1.00 96.62 103 ASP A O 1
ATOM 818 N N . VAL A 1 104 ? 3.477 -6.569 -5.578 1.00 97.94 104 VAL A N 1
ATOM 819 C CA . VAL A 1 104 ? 2.596 -6.826 -4.434 1.00 97.94 104 VAL A CA 1
ATOM 820 C C . VAL A 1 104 ? 1.845 -8.144 -4.622 1.00 97.94 104 VAL A C 1
ATOM 822 O O . VAL A 1 104 ? 1.830 -8.968 -3.708 1.00 97.94 104 VAL A O 1
ATOM 825 N N . TYR A 1 105 ? 1.290 -8.387 -5.812 1.00 97.88 105 TYR A N 1
ATOM 826 C CA . TYR A 1 105 ? 0.620 -9.651 -6.124 1.00 97.88 105 TYR A CA 1
ATOM 827 C C . TYR A 1 105 ? 1.573 -10.853 -6.052 1.00 97.88 105 TYR A C 1
ATOM 829 O O . TYR A 1 105 ? 1.226 -11.898 -5.508 1.00 97.88 105 TYR A O 1
ATOM 837 N N . GLU A 1 106 ? 2.810 -10.712 -6.534 1.00 97.81 106 GLU A N 1
ATOM 838 C CA . GLU A 1 106 ? 3.837 -11.754 -6.393 1.00 97.81 106 GLU A CA 1
ATOM 839 C C . GLU A 1 106 ? 4.114 -12.115 -4.924 1.00 97.81 106 GLU A C 1
ATOM 841 O O . GLU A 1 106 ? 4.357 -13.282 -4.604 1.00 97.81 106 GLU A O 1
ATOM 846 N N . GLY A 1 107 ? 4.053 -11.134 -4.020 1.00 97.94 107 GLY A N 1
ATOM 847 C CA . GLY A 1 107 ? 4.139 -11.365 -2.579 1.00 97.94 107 GLY A CA 1
ATOM 848 C C . GLY A 1 107 ? 2.914 -12.070 -1.990 1.00 97.94 107 GLY A C 1
ATOM 849 O O . GLY A 1 107 ? 3.067 -12.816 -1.023 1.00 97.94 107 GLY A O 1
ATOM 850 N N . LEU A 1 108 ? 1.731 -11.859 -2.577 1.00 97.50 108 LEU A N 1
ATOM 851 C CA . LEU A 1 108 ? 0.452 -12.407 -2.119 1.00 97.50 108 LEU A CA 1
ATOM 852 C C . LEU A 1 108 ? 0.224 -13.877 -2.461 1.00 97.50 108 LEU A C 1
ATOM 854 O O . LEU A 1 108 ? -0.649 -14.482 -1.846 1.00 97.50 108 LEU A O 1
ATOM 858 N N . LYS A 1 109 ? 0.957 -14.452 -3.421 1.00 96.19 109 LYS A N 1
ATOM 859 C CA . LYS A 1 109 ? 0.715 -15.823 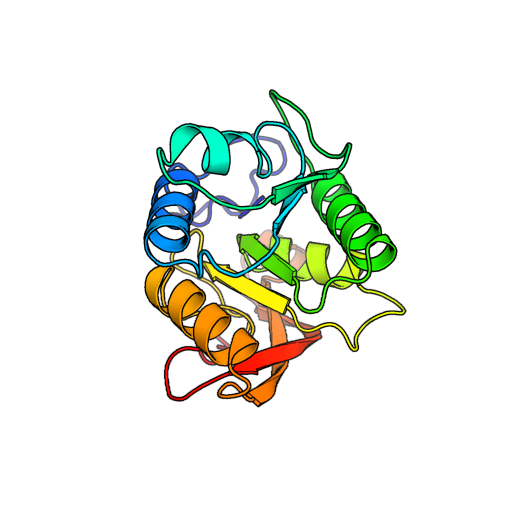-3.907 1.00 96.19 109 LYS A CA 1
ATOM 860 C C . LYS A 1 109 ? 0.520 -16.830 -2.761 1.00 96.19 109 LYS A C 1
ATOM 862 O O . LYS A 1 109 ? 1.373 -16.959 -1.881 1.00 96.19 109 LYS A O 1
ATOM 867 N N . GLY A 1 110 ? -0.603 -17.547 -2.791 1.00 95.38 110 GLY A N 1
ATOM 868 C CA . GLY A 1 110 ? -1.068 -18.464 -1.745 1.00 95.38 110 GLY A CA 1
ATOM 869 C C . GLY A 1 110 ? -1.920 -17.822 -0.639 1.00 95.38 110 GLY A C 1
ATOM 870 O O . GLY A 1 110 ? -2.374 -18.536 0.253 1.00 95.38 110 GLY A O 1
ATOM 871 N N . ASN A 1 111 ? -2.126 -16.502 -0.669 1.00 96.62 111 ASN A N 1
ATOM 872 C CA . ASN A 1 111 ? -2.908 -15.716 0.293 1.00 96.62 111 ASN A CA 1
ATOM 873 C C . ASN A 1 111 ? -3.757 -14.634 -0.408 1.00 96.62 111 ASN A C 1
ATOM 875 O O . ASN A 1 111 ? -4.005 -13.562 0.143 1.00 96.62 111 ASN A O 1
ATOM 879 N N . GLU A 1 112 ? -4.256 -14.918 -1.613 1.00 94.88 112 GLU A N 1
ATOM 880 C CA . GLU A 1 112 ? -4.977 -13.981 -2.494 1.00 94.88 112 GLU A CA 1
ATOM 881 C C . GLU A 1 112 ? -6.332 -13.498 -1.933 1.00 94.88 112 GLU A C 1
ATOM 883 O O . GLU A 1 112 ? -7.007 -12.667 -2.536 1.00 94.88 112 GLU A O 1
ATOM 888 N N . LYS A 1 113 ? -6.739 -14.000 -0.759 1.00 95.94 113 LYS A N 1
ATOM 889 C CA . LYS A 1 113 ? -7.925 -13.538 -0.0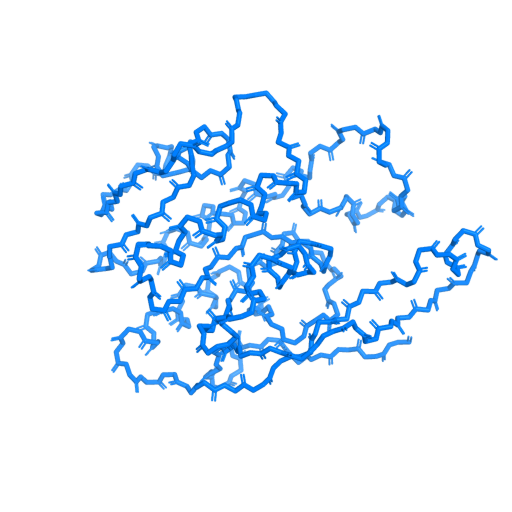22 1.00 95.94 113 LYS A CA 1
ATOM 890 C C . LYS A 1 113 ? -7.717 -12.190 0.674 1.00 95.94 113 LYS A C 1
ATOM 892 O O . LYS A 1 113 ? -8.706 -11.566 1.049 1.00 95.94 113 LYS A O 1
ATOM 897 N N . ILE A 1 114 ? -6.469 -11.762 0.874 1.00 98.12 114 ILE A N 1
ATOM 898 C CA . ILE A 1 114 ? -6.158 -10.464 1.482 1.00 98.12 114 ILE A CA 1
ATOM 899 C C . ILE A 1 114 ? -6.283 -9.385 0.397 1.00 98.12 114 ILE A C 1
ATOM 901 O O . ILE A 1 114 ? -5.538 -9.433 -0.586 1.00 98.12 114 ILE A O 1
ATOM 905 N N . PRO A 1 115 ? -7.203 -8.413 0.537 1.00 98.19 115 PRO A N 1
ATOM 906 C CA . PRO A 1 115 ? -7.362 -7.360 -0.451 1.00 98.19 115 PRO A CA 1
ATOM 907 C C . PRO A 1 115 ? -6.157 -6.412 -0.474 1.00 98.19 115 PRO A C 1
ATOM 909 O O . PRO A 1 115 ? -5.507 -6.166 0.547 1.00 98.19 115 PRO A O 1
ATOM 912 N N . ILE A 1 116 ? -5.903 -5.823 -1.644 1.00 98.44 116 ILE A N 1
ATOM 913 C CA . ILE A 1 116 ? -4.896 -4.772 -1.826 1.00 98.44 116 ILE A CA 1
ATOM 914 C C . ILE A 1 116 ? -5.532 -3.442 -2.199 1.00 98.44 116 ILE A C 1
ATOM 916 O O . ILE A 1 116 ? -6.547 -3.400 -2.888 1.00 98.44 116 ILE A O 1
ATOM 920 N N . LEU A 1 117 ? -4.902 -2.344 -1.800 1.00 98.12 117 LEU A N 1
ATOM 921 C CA . LEU A 1 117 ? -5.288 -0.996 -2.197 1.00 98.12 117 LEU A CA 1
ATOM 922 C C . LEU A 1 117 ? 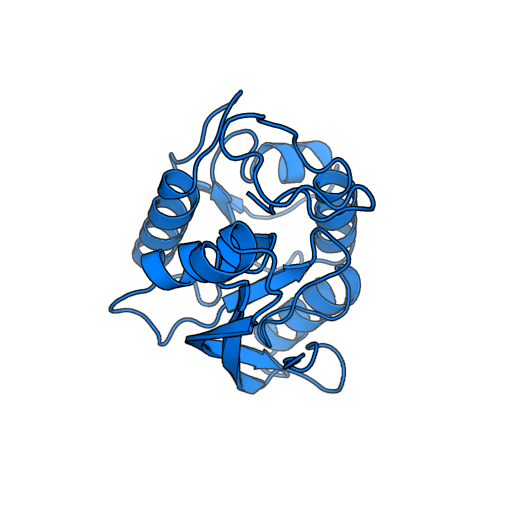-4.059 -0.201 -2.636 1.00 98.12 117 LEU A C 1
ATOM 924 O O . LEU A 1 117 ? -3.157 0.079 -1.845 1.00 98.12 117 LEU A O 1
ATOM 928 N N . GLY A 1 118 ? -4.036 0.186 -3.907 1.00 97.00 118 GLY A N 1
ATOM 929 C CA . GLY A 1 118 ? -2.987 1.020 -4.470 1.00 97.00 118 GLY A CA 1
ATOM 930 C C . GLY A 1 118 ? -3.263 2.510 -4.276 1.00 97.00 118 GLY A C 1
ATOM 931 O O . GLY A 1 118 ? -4.344 3.010 -4.583 1.00 97.00 118 GLY A O 1
ATOM 932 N N . ILE A 1 119 ? -2.250 3.256 -3.845 1.00 96.06 119 ILE A N 1
ATOM 933 C CA . ILE A 1 119 ? -2.219 4.718 -3.872 1.00 96.06 119 ILE A CA 1
ATOM 934 C C . ILE A 1 119 ? -1.380 5.153 -5.080 1.00 96.06 119 ILE A C 1
ATOM 936 O O . ILE A 1 119 ? -0.190 4.816 -5.150 1.00 96.06 119 ILE A O 1
ATOM 940 N N . PRO A 1 120 ? -1.959 5.890 -6.044 1.00 91.75 120 PRO A N 1
ATOM 941 C CA . PRO A 1 120 ? -1.265 6.212 -7.283 1.00 91.75 120 PRO A CA 1
ATOM 942 C C . PRO A 1 120 ? -0.102 7.175 -7.024 1.00 91.75 120 PRO A C 1
ATOM 944 O O . PRO A 1 120 ? -0.283 8.283 -6.513 1.00 91.75 120 PRO A O 1
ATOM 947 N N . ALA A 1 121 ? 1.102 6.767 -7.427 1.00 84.38 121 ALA A N 1
ATOM 948 C CA . ALA A 1 121 ? 2.313 7.585 -7.341 1.00 84.38 121 ALA A CA 1
ATOM 949 C C . ALA A 1 121 ? 2.513 8.540 -8.541 1.00 84.38 121 ALA A C 1
ATOM 951 O O . ALA A 1 121 ? 3.473 9.308 -8.556 1.00 84.38 121 ALA A O 1
ATOM 952 N N . GLY A 1 122 ? 1.655 8.475 -9.565 1.00 76.38 122 GLY A N 1
ATOM 953 C CA . GLY A 1 122 ? 1.786 9.227 -10.818 1.00 76.38 122 GLY A CA 1
ATOM 954 C C . GLY A 1 122 ? 0.536 9.135 -11.703 1.00 76.38 122 GLY A C 1
ATOM 955 O O . GLY A 1 122 ? -0.522 8.719 -11.241 1.00 76.38 122 GLY A O 1
ATOM 956 N N . VAL A 1 123 ? 0.647 9.544 -12.973 1.00 59.72 123 VAL A N 1
ATOM 957 C CA . VAL A 1 123 ? -0.505 9.870 -13.850 1.00 59.72 123 VAL A CA 1
ATOM 958 C C . VAL A 1 123 ? -0.975 8.776 -14.822 1.00 59.72 123 VAL A C 1
ATOM 960 O O . VAL A 1 123 ? -1.917 9.017 -15.570 1.00 59.72 123 VAL A O 1
ATOM 963 N N . LYS A 1 124 ? -0.376 7.579 -14.834 1.00 64.75 124 LYS A N 1
ATOM 964 C CA . LYS A 1 124 ? -0.770 6.499 -15.763 1.00 64.75 124 LYS A CA 1
ATOM 965 C C . LYS A 1 124 ? -0.800 5.138 -15.078 1.00 64.75 124 LYS A C 1
ATOM 967 O O . LYS A 1 124 ? 0.153 4.380 -15.217 1.00 64.75 124 LYS A O 1
ATOM 972 N N . MET A 1 125 ? -1.842 4.906 -14.283 1.00 70.94 125 MET A N 1
ATOM 973 C CA . MET A 1 125 ? -2.157 3.585 -13.741 1.00 70.94 125 MET A CA 1
ATOM 974 C C . MET A 1 125 ? -3.288 2.989 -14.563 1.00 70.94 125 MET A C 1
ATOM 976 O O . MET A 1 125 ? -4.316 3.651 -14.734 1.00 70.94 125 MET A O 1
ATOM 980 N N . HIS A 1 126 ? -3.075 1.779 -15.064 1.00 77.94 126 HIS A N 1
ATOM 981 C CA . HIS A 1 126 ? -4.089 1.025 -15.801 1.00 77.94 126 HIS A CA 1
ATOM 982 C C . HIS A 1 126 ? -4.825 0.042 -14.901 1.00 77.94 126 HIS A C 1
ATOM 984 O O . HIS A 1 126 ? -5.986 -0.264 -15.151 1.00 77.94 126 HIS A O 1
ATOM 990 N N . SER A 1 127 ? -4.175 -0.419 -13.830 1.00 85.88 127 SER A N 1
ATOM 991 C CA . SER A 1 127 ? -4.751 -1.416 -12.932 1.00 85.88 127 SER A CA 1
ATOM 992 C C . SER A 1 127 ? -5.971 -0.887 -12.171 1.00 85.88 127 SER A C 1
ATOM 994 O O . SER A 1 127 ? -5.927 0.179 -11.553 1.00 85.88 127 SER A O 1
ATOM 996 N N . GLY A 1 128 ? -7.023 -1.701 -12.097 1.00 91.06 128 GLY A N 1
ATOM 997 C CA . GLY A 1 128 ? -8.254 -1.439 -11.342 1.00 91.06 128 GLY A CA 1
ATOM 998 C C . GLY A 1 128 ? -8.126 -1.647 -9.827 1.00 91.06 128 GLY A C 1
ATOM 999 O O . GLY A 1 128 ? -9.111 -1.950 -9.167 1.00 91.06 128 GLY A O 1
ATOM 1000 N N . VAL A 1 129 ? -6.915 -1.538 -9.269 1.00 94.94 129 VAL A N 1
ATOM 1001 C CA . VAL A 1 129 ? -6.625 -1.706 -7.827 1.00 94.94 129 VAL A CA 1
ATOM 1002 C C . VAL A 1 129 ? -6.232 -0.392 -7.145 1.00 94.94 129 VAL A C 1
ATOM 1004 O O . VAL A 1 129 ? -5.945 -0.366 -5.947 1.00 94.94 129 VAL A O 1
ATOM 1007 N N . PHE A 1 130 ? -6.163 0.703 -7.908 1.00 95.50 130 PHE A N 1
ATOM 1008 C CA . PHE A 1 130 ? -5.744 2.011 -7.415 1.00 95.50 130 PHE A CA 1
ATOM 1009 C C . PHE A 1 130 ? -6.934 2.885 -7.030 1.00 95.50 130 PHE A C 1
ATOM 1011 O O . PHE A 1 130 ? -7.916 2.993 -7.761 1.00 95.50 130 PHE A O 1
ATOM 1018 N N . ALA A 1 131 ? -6.812 3.594 -5.911 1.00 95.00 131 ALA A N 1
ATOM 1019 C CA . ALA A 1 131 ? -7.711 4.692 -5.593 1.00 95.00 131 ALA A CA 1
ATOM 1020 C C . ALA A 1 131 ? -7.565 5.830 -6.613 1.00 95.00 131 ALA A C 1
ATOM 1022 O O . ALA A 1 131 ? -6.489 6.053 -7.173 1.00 95.00 131 ALA A O 1
ATOM 1023 N N . SER A 1 132 ? -8.628 6.611 -6.807 1.00 91.62 132 SER A N 1
ATOM 1024 C CA . SER A 1 132 ? -8.616 7.736 -7.749 1.00 91.62 132 SER A CA 1
ATOM 1025 C C . SER A 1 132 ? -7.649 8.858 -7.333 1.00 91.62 132 SER A C 1
ATOM 1027 O O . SER A 1 132 ? -7.031 9.501 -8.183 1.00 91.62 132 SER A O 1
ATOM 1029 N N . THR A 1 133 ? -7.460 9.068 -6.025 1.00 93.25 133 THR A N 1
ATOM 1030 C CA . THR A 1 133 ? -6.461 9.977 -5.436 1.00 93.25 133 THR A CA 1
ATOM 1031 C C . THR A 1 133 ? -5.919 9.428 -4.106 1.00 93.25 133 THR A C 1
ATOM 1033 O O . THR A 1 133 ? -6.526 8.522 -3.529 1.00 93.25 133 THR A O 1
ATOM 1036 N N . PRO A 1 134 ? -4.810 9.975 -3.557 1.00 95.19 134 PRO A N 1
ATOM 1037 C CA . PRO A 1 134 ? -4.369 9.637 -2.202 1.00 95.19 134 PRO A CA 1
ATOM 1038 C C . PRO A 1 134 ? -5.440 9.845 -1.125 1.00 95.19 134 PRO A C 1
ATOM 1040 O O . PRO A 1 134 ? -5.590 9.006 -0.242 1.00 95.19 134 PRO A O 1
ATOM 1043 N N . GLU A 1 135 ? -6.219 10.926 -1.213 1.00 96.25 135 GLU A N 1
ATOM 1044 C CA . GLU A 1 135 ? -7.322 11.200 -0.287 1.00 96.25 135 GLU A CA 1
ATOM 1045 C C . GLU A 1 135 ? -8.452 10.176 -0.436 1.00 96.25 135 GLU A C 1
ATOM 1047 O O . GLU A 1 135 ? -8.979 9.697 0.567 1.00 96.25 135 GLU A O 1
ATOM 1052 N N . ALA A 1 136 ? -8.792 9.797 -1.673 1.00 96.00 136 ALA A N 1
ATOM 1053 C CA . ALA A 1 136 ? -9.785 8.760 -1.930 1.00 96.00 136 ALA A CA 1
ATOM 1054 C C . ALA A 1 136 ? -9.337 7.406 -1.367 1.00 96.00 136 ALA A C 1
ATOM 1056 O O . ALA A 1 136 ? -10.150 6.697 -0.785 1.00 96.00 136 ALA A O 1
ATOM 1057 N N . GLY A 1 137 ? -8.045 7.075 -1.465 1.00 96.88 137 GLY A N 1
ATOM 1058 C CA . GLY A 1 137 ? -7.493 5.852 -0.883 1.00 96.88 137 GLY A CA 1
ATOM 1059 C C . GLY A 1 137 ? -7.563 5.840 0.642 1.00 96.88 137 GLY A C 1
ATOM 1060 O O . GLY A 1 137 ? -7.925 4.828 1.235 1.00 96.88 137 GLY A O 1
ATOM 1061 N N . ALA A 1 138 ? -7.296 6.975 1.288 1.00 97.44 138 ALA A N 1
ATOM 1062 C CA . ALA A 1 138 ? -7.428 7.101 2.736 1.00 97.44 138 ALA A CA 1
ATOM 1063 C C . ALA A 1 138 ? -8.890 6.967 3.201 1.00 97.44 138 ALA A C 1
ATOM 1065 O O . ALA A 1 138 ? -9.182 6.233 4.149 1.00 97.44 138 ALA A O 1
ATOM 1066 N N . LEU A 1 139 ? -9.824 7.608 2.488 1.00 97.25 139 LEU A N 1
ATOM 1067 C CA . LEU A 1 139 ? -11.258 7.472 2.743 1.00 97.25 139 LEU A CA 1
ATOM 1068 C C . LEU A 1 139 ? -11.734 6.029 2.538 1.00 97.25 139 LEU A C 1
ATOM 1070 O O . LEU A 1 139 ? -12.498 5.509 3.347 1.00 97.25 139 LEU A O 1
ATOM 1074 N N . LEU A 1 140 ? -11.269 5.375 1.477 1.00 97.12 140 LEU A N 1
ATOM 1075 C CA . LEU A 1 140 ? -11.623 3.999 1.156 1.00 97.12 140 LEU A CA 1
ATOM 1076 C C . LEU A 1 140 ? -11.091 3.013 2.203 1.00 97.12 140 LEU A C 1
ATOM 1078 O O . LEU A 1 140 ? -11.824 2.112 2.605 1.00 97.12 140 LEU A O 1
ATOM 1082 N N . LEU A 1 141 ? -9.877 3.235 2.720 1.00 98.00 141 LEU A N 1
ATOM 1083 C CA . LEU A 1 141 ? -9.349 2.487 3.861 1.00 98.00 141 LEU A CA 1
ATOM 1084 C C . LEU A 1 141 ? -10.206 2.700 5.121 1.00 98.00 141 LEU A C 1
ATOM 1086 O O . LEU A 1 141 ? -10.538 1.733 5.798 1.00 98.00 141 LEU A O 1
ATOM 1090 N N . SER A 1 142 ? -10.631 3.936 5.415 1.00 97.69 142 SER A N 1
ATOM 1091 C CA . SER A 1 142 ? -11.537 4.204 6.546 1.00 97.69 142 SER A CA 1
ATOM 1092 C C . SER A 1 142 ? -12.886 3.491 6.388 1.00 97.69 142 SER A C 1
ATOM 1094 O O . SER A 1 142 ? -13.384 2.900 7.345 1.00 97.69 142 SER A O 1
ATOM 1096 N N . LYS A 1 143 ? -13.462 3.489 5.178 1.00 97.38 143 LYS A N 1
ATOM 1097 C CA . LYS A 1 143 ? -14.695 2.745 4.880 1.00 97.38 143 LYS A CA 1
ATOM 1098 C C . LYS A 1 143 ? -14.510 1.238 5.037 1.00 97.38 143 LYS A C 1
ATOM 1100 O O . LYS A 1 143 ? -15.394 0.579 5.575 1.00 97.38 143 LYS A O 1
ATOM 1105 N N . PHE A 1 144 ? -13.374 0.691 4.607 1.00 97.38 144 PHE A N 1
ATOM 1106 C CA . PHE A 1 144 ? -13.057 -0.725 4.796 1.00 97.38 144 PHE A CA 1
ATOM 1107 C C . PHE A 1 144 ? -13.036 -1.109 6.279 1.00 97.38 144 PHE A C 1
ATOM 1109 O O . PHE A 1 144 ? -13.726 -2.049 6.664 1.00 97.38 144 PHE A O 1
ATOM 1116 N N . LEU A 1 145 ? -12.354 -0.331 7.126 1.00 96.06 145 LEU A N 1
ATOM 1117 C CA . LEU A 1 145 ? -12.300 -0.584 8.575 1.00 96.06 145 LEU A CA 1
ATOM 1118 C C . LEU A 1 145 ? -13.674 -0.534 9.254 1.00 96.06 145 LEU A C 1
ATOM 1120 O O . LEU A 1 145 ? -13.905 -1.230 10.238 1.00 96.06 145 LEU A O 1
ATOM 1124 N N . LYS A 1 146 ? -14.593 0.280 8.729 1.00 96.25 146 LYS A N 1
ATOM 1125 C CA . LYS A 1 146 ? -15.974 0.391 9.223 1.00 96.25 146 LYS A CA 1
ATOM 1126 C C . LYS A 1 146 ? -16.919 -0.672 8.651 1.00 96.25 146 LYS A C 1
ATOM 1128 O O . LYS A 1 146 ? -18.087 -0.696 9.024 1.00 96.25 146 LYS A O 1
ATOM 1133 N N . GLY A 1 147 ? -16.446 -1.530 7.744 1.00 96.19 147 GLY A N 1
ATOM 1134 C CA . GLY A 1 147 ? -17.280 -2.508 7.038 1.00 96.19 147 GLY A CA 1
ATOM 1135 C C . GLY A 1 147 ? -18.209 -1.891 5.982 1.00 96.19 147 GLY A C 1
ATOM 1136 O O . GLY A 1 147 ? -19.186 -2.514 5.577 1.00 96.19 147 GLY A O 1
ATOM 1137 N N . GLU A 1 148 ? -17.926 -0.664 5.542 1.00 96.31 148 GLU A N 1
ATOM 1138 C CA . GLU A 1 148 ? -18.728 0.092 4.569 1.00 96.31 148 GLU A CA 1
ATOM 1139 C C . GLU A 1 148 ? -18.216 -0.061 3.125 1.00 96.31 148 GLU A C 1
ATOM 1141 O O . GLU A 1 148 ? -18.935 0.255 2.176 1.00 96.31 148 GLU A O 1
ATOM 1146 N N . ALA A 1 149 ? -16.977 -0.529 2.938 1.00 96.38 149 ALA A N 1
ATOM 1147 C CA . ALA A 1 149 ? -16.425 -0.840 1.619 1.00 96.38 149 ALA A CA 1
ATOM 1148 C C . ALA A 1 149 ? -16.723 -2.292 1.220 1.00 96.38 149 ALA A C 1
ATOM 1150 O O . ALA A 1 149 ? -16.781 -3.190 2.059 1.00 96.38 149 ALA A O 1
ATOM 1151 N N . LYS A 1 150 ? -16.864 -2.534 -0.084 1.00 96.44 150 LYS A N 1
ATOM 1152 C CA . LYS A 1 150 ? -17.002 -3.881 -0.648 1.00 96.44 150 LYS A CA 1
ATOM 1153 C C . LYS A 1 150 ? -15.638 -4.406 -1.069 1.00 96.44 150 LYS A C 1
ATOM 1155 O O . LYS A 1 150 ? -14.836 -3.654 -1.617 1.00 96.44 150 LYS A O 1
ATOM 1160 N N . ILE A 1 151 ? -15.410 -5.700 -0.873 1.00 96.88 151 ILE A N 1
ATOM 1161 C CA . ILE A 1 151 ? -14.294 -6.404 -1.506 1.00 96.88 151 ILE A CA 1
ATOM 1162 C C . ILE A 1 151 ? -14.745 -6.813 -2.909 1.00 96.88 151 ILE A C 1
ATOM 1164 O O . ILE A 1 151 ? -15.812 -7.408 -3.067 1.00 96.88 151 ILE A O 1
ATOM 1168 N N . VAL A 1 152 ? -13.956 -6.454 -3.915 1.00 96.50 152 VAL A N 1
ATOM 1169 C CA . VAL A 1 152 ? -14.228 -6.720 -5.333 1.00 96.50 152 VAL A CA 1
ATOM 1170 C C . VAL A 1 152 ? -12.970 -7.243 -6.015 1.00 96.50 152 VAL A C 1
ATOM 1172 O O . VAL A 1 152 ? -11.869 -7.093 -5.489 1.00 96.50 152 VAL A O 1
ATOM 1175 N N . GLU A 1 153 ? -13.123 -7.842 -7.190 1.00 96.69 153 GLU A N 1
ATOM 1176 C CA . GLU A 1 153 ? -11.986 -8.178 -8.045 1.00 96.69 153 GLU A CA 1
ATOM 1177 C C . GLU A 1 153 ? -11.484 -6.925 -8.776 1.00 96.69 153 GLU A C 1
ATOM 1179 O O . GLU A 1 153 ? -12.275 -6.107 -9.247 1.00 96.69 153 GLU A O 1
ATOM 1184 N N . GLY A 1 154 ? -10.164 -6.779 -8.850 1.00 95.19 154 GLY A N 1
ATOM 1185 C CA . GLY A 1 154 ? -9.472 -5.733 -9.588 1.00 95.19 154 GLY A CA 1
ATOM 1186 C C . GLY A 1 154 ? -8.380 -6.326 -10.473 1.00 95.19 154 GLY A C 1
ATOM 1187 O O . GLY A 1 154 ? -7.662 -7.251 -10.081 1.00 95.19 154 GLY A O 1
ATOM 1188 N N . GLU A 1 155 ? -8.258 -5.781 -11.677 1.00 95.25 155 GLU A N 1
ATOM 1189 C CA . GLU A 1 155 ? -7.269 -6.199 -12.668 1.00 95.25 155 GLU A CA 1
ATOM 1190 C C . GLU A 1 155 ? -5.933 -5.503 -12.419 1.00 95.25 155 GLU A C 1
ATOM 1192 O O . GLU A 1 155 ? -5.880 -4.287 -12.222 1.00 95.25 155 GLU A O 1
ATOM 1197 N N . ILE A 1 156 ? -4.844 -6.266 -12.466 1.00 94.69 156 ILE A N 1
ATOM 1198 C CA . ILE A 1 156 ? -3.488 -5.727 -12.525 1.00 94.69 156 ILE A CA 1
ATOM 1199 C C . ILE A 1 156 ? -3.052 -5.734 -13.986 1.00 94.69 156 ILE A C 1
ATOM 1201 O O . ILE A 1 156 ? -2.712 -6.780 -14.552 1.00 94.69 156 ILE A O 1
ATOM 1205 N N . LEU A 1 157 ? -3.072 -4.542 -14.573 1.00 91.31 157 LEU A N 1
ATOM 1206 C CA . LEU A 1 157 ? -2.670 -4.251 -15.940 1.00 91.31 157 LEU A CA 1
ATOM 1207 C C . LEU A 1 157 ? -1.319 -3.542 -15.905 1.00 91.31 157 LEU A C 1
ATOM 1209 O O . LEU A 1 157 ? -1.140 -2.606 -15.135 1.00 91.31 157 LEU A O 1
ATOM 1213 N N . ASP A 1 158 ? -0.370 -3.935 -16.746 1.00 87.00 158 ASP A N 1
ATOM 1214 C CA . ASP A 1 158 ? 0.868 -3.169 -16.938 1.00 87.00 158 ASP A CA 1
ATOM 1215 C C . ASP A 1 158 ? 1.252 -3.192 -18.417 1.00 87.00 158 ASP A C 1
ATOM 1217 O O . ASP A 1 158 ? 0.773 -4.016 -19.200 1.00 87.00 158 ASP A O 1
ATOM 1221 N N . VAL A 1 159 ? 2.127 -2.272 -18.802 1.00 81.94 159 VAL A N 1
ATOM 1222 C CA . VAL A 1 159 ? 2.676 -2.228 -20.156 1.00 81.94 159 VAL A CA 1
ATOM 1223 C C . VAL A 1 159 ? 3.514 -3.485 -20.394 1.00 81.94 159 VAL A C 1
ATOM 1225 O O . VAL A 1 159 ? 4.305 -3.888 -19.538 1.00 81.94 159 VAL A O 1
ATOM 1228 N N . ASP A 1 160 ? 3.355 -4.098 -21.562 1.00 82.06 160 ASP A N 1
ATOM 1229 C CA . ASP A 1 160 ? 4.228 -5.172 -22.014 1.00 82.06 160 ASP A CA 1
ATOM 1230 C C . ASP A 1 160 ? 5.609 -4.588 -22.347 1.00 82.06 160 ASP A C 1
ATOM 1232 O O . ASP A 1 160 ? 5.796 -3.861 -23.325 1.00 82.06 160 ASP A O 1
ATOM 1236 N N . GLU A 1 161 ? 6.581 -4.867 -21.481 1.00 77.06 161 GLU A N 1
ATOM 1237 C CA . GLU A 1 161 ? 7.941 -4.342 -21.595 1.00 77.06 161 GLU A CA 1
ATOM 1238 C C . GLU A 1 161 ? 8.656 -4.828 -22.865 1.00 77.06 161 GLU A C 1
ATOM 1240 O O . GLU A 1 161 ? 9.481 -4.096 -23.419 1.00 77.06 161 GLU A O 1
ATOM 1245 N N . GLU A 1 162 ? 8.349 -6.030 -23.364 1.00 82.31 162 GLU A N 1
ATOM 1246 C CA . GLU A 1 162 ? 8.949 -6.542 -24.600 1.00 82.31 162 GLU A CA 1
ATOM 1247 C C . GLU A 1 162 ? 8.399 -5.819 -25.826 1.00 82.31 162 GLU A C 1
ATOM 1249 O O . GLU A 1 162 ? 9.152 -5.483 -26.743 1.00 82.31 162 GLU A O 1
ATOM 1254 N N . GLU A 1 163 ? 7.095 -5.554 -25.843 1.00 83.00 163 GLU A N 1
ATOM 1255 C CA . GLU A 1 163 ? 6.445 -4.803 -26.915 1.00 83.00 163 GLU A CA 1
ATOM 1256 C C . GLU A 1 163 ? 6.844 -3.326 -26.882 1.00 83.00 163 GLU A C 1
ATOM 1258 O O . GLU A 1 163 ? 7.136 -2.740 -27.931 1.00 83.00 163 GLU A O 1
ATOM 1263 N N . TYR A 1 164 ? 6.991 -2.756 -25.685 1.00 78.12 164 TYR A N 1
ATOM 1264 C CA . TYR A 1 164 ? 7.486 -1.396 -25.497 1.00 78.12 164 TYR A CA 1
ATOM 1265 C C . TYR A 1 164 ? 8.912 -1.226 -26.032 1.00 78.12 164 TYR A C 1
ATOM 1267 O O . TYR A 1 164 ? 9.189 -0.261 -26.746 1.00 78.12 164 TYR A O 1
ATOM 1275 N N . ARG A 1 165 ? 9.803 -2.205 -25.801 1.00 78.69 165 ARG A N 1
ATOM 1276 C CA . ARG A 1 165 ? 11.154 -2.232 -26.404 1.00 78.69 165 ARG A CA 1
ATOM 1277 C C . ARG A 1 165 ? 11.128 -2.286 -27.934 1.00 78.69 165 ARG A C 1
ATOM 1279 O O . ARG A 1 165 ? 12.079 -1.845 -28.573 1.00 78.69 165 ARG A O 1
ATOM 1286 N N . LYS A 1 166 ? 10.043 -2.787 -28.528 1.00 86.62 166 LYS A N 1
ATOM 1287 C CA . LYS A 1 166 ? 9.804 -2.800 -29.983 1.00 86.62 166 LYS A CA 1
ATOM 1288 C C . LYS A 1 166 ? 9.069 -1.541 -30.473 1.00 86.62 166 LYS A C 1
ATOM 1290 O O . LYS A 1 166 ? 8.653 -1.498 -31.629 1.00 86.62 166 LYS A O 1
ATOM 1295 N N . GLY A 1 167 ? 8.890 -0.531 -29.617 1.00 84.50 167 GLY A N 1
ATOM 1296 C CA . GLY A 1 167 ? 8.205 0.724 -29.935 1.00 84.50 167 GLY A CA 1
ATOM 1297 C C . GLY A 1 167 ? 6.677 0.627 -29.964 1.00 84.50 167 GLY A C 1
ATOM 1298 O O . GLY A 1 167 ? 6.027 1.550 -30.451 1.00 84.50 167 GLY A O 1
ATOM 1299 N N . ARG A 1 168 ? 6.089 -0.472 -29.472 1.00 82.19 168 ARG A N 1
ATOM 1300 C CA . ARG A 1 168 ? 4.635 -0.666 -29.403 1.00 82.19 168 ARG A CA 1
ATOM 1301 C C . ARG A 1 168 ? 4.135 -0.449 -27.980 1.00 82.19 168 ARG A C 1
ATOM 1303 O O . ARG A 1 168 ? 4.673 -1.013 -27.035 1.00 82.19 168 ARG A O 1
ATOM 1310 N N . TYR A 1 169 ? 3.092 0.359 -27.825 1.00 82.06 169 TYR A N 1
ATOM 1311 C CA . TYR A 1 169 ? 2.413 0.517 -26.543 1.00 82.06 169 TYR A CA 1
ATOM 1312 C C . TYR A 1 169 ? 1.314 -0.538 -26.445 1.00 82.06 169 TYR A C 1
ATOM 1314 O O . TYR A 1 169 ? 0.313 -0.436 -27.145 1.00 82.06 169 TYR A O 1
ATOM 1322 N N . VAL A 1 170 ? 1.546 -1.578 -25.645 1.00 83.81 170 VAL A N 1
ATOM 1323 C CA . VAL A 1 170 ? 0.594 -2.673 -25.425 1.00 83.81 170 VAL A CA 1
ATOM 1324 C C . VAL A 1 170 ? 0.378 -2.810 -23.927 1.00 83.81 170 VAL A C 1
ATOM 1326 O O . VAL A 1 170 ? 1.350 -2.950 -23.182 1.00 83.81 170 VAL A O 1
ATOM 1329 N N . VAL A 1 171 ? -0.875 -2.760 -23.484 1.00 86.31 171 VAL A N 1
ATOM 1330 C CA . VAL A 1 171 ? -1.264 -3.064 -22.103 1.00 86.31 171 VAL A CA 1
ATOM 1331 C C . VAL A 1 171 ? -1.648 -4.540 -22.016 1.00 86.31 171 VAL A C 1
ATOM 1333 O O . VAL A 1 171 ? -2.330 -5.071 -22.891 1.00 86.31 171 VAL A O 1
ATOM 1336 N N . LYS A 1 172 ? -1.169 -5.226 -20.977 1.00 88.69 172 LYS A N 1
ATOM 1337 C CA . LYS A 1 172 ? -1.407 -6.652 -20.756 1.00 88.69 172 LYS A CA 1
ATOM 1338 C C . LYS A 1 172 ? -1.988 -6.886 -19.369 1.00 88.69 172 LYS A C 1
ATOM 1340 O O . LYS A 1 172 ? -1.480 -6.351 -18.384 1.00 88.69 172 LYS A O 1
ATOM 1345 N N . LEU A 1 173 ? -2.994 -7.756 -19.292 1.00 93.12 173 LEU A N 1
ATOM 1346 C CA . LEU A 1 173 ? -3.481 -8.312 -18.033 1.00 93.12 173 LEU A CA 1
ATOM 1347 C C . LEU A 1 173 ? -2.460 -9.300 -17.464 1.00 93.12 173 LEU A C 1
ATOM 1349 O O . LEU A 1 173 ? -2.135 -10.306 -18.099 1.00 93.12 173 LEU A O 1
ATOM 1353 N N . TYR A 1 174 ? -1.962 -9.011 -16.263 1.00 93.00 174 TYR A N 1
ATOM 1354 C CA . TYR A 1 174 ? -1.059 -9.902 -15.537 1.00 93.00 174 TYR A CA 1
ATOM 1355 C C . TYR A 1 174 ? -1.818 -10.759 -14.529 1.00 93.00 174 TYR A C 1
ATOM 1357 O O . TYR A 1 174 ? -1.648 -11.977 -14.527 1.00 93.00 174 TYR A O 1
ATOM 1365 N N . TYR A 1 175 ? -2.652 -10.135 -13.690 1.00 95.69 175 TYR A N 1
ATOM 1366 C CA . TYR A 1 175 ? -3.321 -10.803 -12.571 1.00 95.69 175 TYR A CA 1
ATOM 1367 C C . TYR A 1 175 ? -4.715 -10.233 -12.309 1.00 95.69 175 TYR A C 1
ATOM 1369 O O . TYR A 1 175 ? -4.999 -9.086 -12.650 1.00 95.69 175 TYR A O 1
ATOM 1377 N N . ILE A 1 176 ? -5.549 -11.024 -11.637 1.00 96.50 176 ILE A N 1
ATOM 1378 C CA . ILE A 1 176 ? -6.801 -10.587 -11.011 1.00 96.50 176 ILE A CA 1
ATOM 1379 C C . ILE A 1 176 ? -6.636 -10.815 -9.510 1.00 96.50 176 ILE A C 1
ATOM 1381 O O . ILE A 1 176 ? -6.176 -11.878 -9.094 1.00 96.50 176 ILE A O 1
ATOM 1385 N N . THR A 1 177 ? -6.963 -9.814 -8.700 1.00 97.50 177 THR A N 1
ATOM 1386 C CA . THR A 1 177 ? -6.787 -9.858 -7.242 1.00 97.50 177 THR A CA 1
ATOM 1387 C C . THR A 1 177 ? -7.950 -9.194 -6.531 1.00 97.50 177 THR A C 1
ATOM 1389 O O . THR A 1 177 ? -8.696 -8.426 -7.134 1.00 97.50 177 THR A O 1
ATOM 1392 N N . LEU A 1 178 ? -8.089 -9.437 -5.231 1.00 98.06 178 LEU A N 1
ATOM 1393 C CA . LEU A 1 178 ? -9.052 -8.705 -4.422 1.00 98.06 178 LEU A CA 1
ATOM 1394 C C . LEU A 1 178 ? -8.548 -7.290 -4.123 1.00 98.06 178 LEU A C 1
ATOM 1396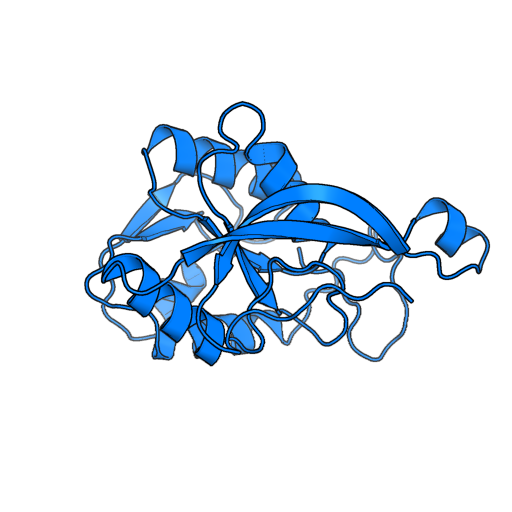 O O . LEU A 1 178 ? -7.387 -7.078 -3.770 1.00 98.06 178 LEU A O 1
ATOM 1400 N N . THR A 1 179 ? -9.446 -6.324 -4.237 1.00 97.69 179 THR A N 1
ATOM 1401 C CA . THR A 1 179 ? -9.268 -4.935 -3.820 1.00 97.69 179 THR A CA 1
ATOM 1402 C C . THR A 1 179 ? -10.525 -4.452 -3.101 1.00 97.69 179 THR A C 1
ATOM 1404 O O . THR A 1 179 ? -11.496 -5.194 -2.940 1.00 97.69 179 THR A O 1
ATOM 1407 N N . VAL A 1 180 ? -10.506 -3.213 -2.626 1.00 96.31 180 VAL A N 1
ATOM 1408 C CA . VAL A 1 180 ? -11.643 -2.586 -1.952 1.00 96.31 180 VAL A CA 1
ATOM 1409 C C . VAL A 1 180 ? -12.257 -1.526 -2.850 1.00 96.31 180 VAL A C 1
ATOM 1411 O O . VAL A 1 180 ? -11.549 -0.778 -3.513 1.00 96.31 180 VAL A O 1
ATOM 1414 N N . ALA A 1 181 ? -13.582 -1.439 -2.856 1.00 92.62 181 ALA A N 1
ATOM 1415 C CA . ALA A 1 181 ? -14.325 -0.445 -3.613 1.00 92.62 181 ALA A CA 1
ATOM 1416 C C . ALA A 1 181 ? -15.464 0.145 -2.779 1.00 92.62 181 ALA A C 1
ATOM 1418 O O . ALA A 1 181 ? -16.145 -0.541 -2.017 1.00 92.62 181 ALA A O 1
ATOM 1419 N N . SER A 1 182 ? -15.696 1.439 -2.966 1.00 89.19 182 SER A N 1
ATOM 1420 C CA . SER A 1 182 ? -16.886 2.140 -2.495 1.00 89.19 182 SER A CA 1
ATOM 1421 C C . SER A 1 182 ? -17.138 3.306 -3.431 1.00 89.19 182 SER A C 1
ATOM 1423 O O . SER A 1 182 ? -16.228 4.099 -3.679 1.00 89.19 182 SER A O 1
ATOM 1425 N N . ASP A 1 183 ? -18.377 3.436 -3.899 1.00 82.88 183 ASP A N 1
ATOM 1426 C CA . ASP A 1 183 ? -18.806 4.538 -4.761 1.00 82.88 183 ASP A CA 1
ATOM 1427 C C . ASP A 1 183 ? -17.827 4.738 -5.942 1.00 82.88 183 ASP A C 1
ATOM 1429 O O . ASP A 1 183 ? -17.483 3.776 -6.623 1.00 82.88 183 ASP A O 1
ATOM 1433 N N . ASN A 1 184 ? -17.329 5.962 -6.143 1.00 78.81 184 ASN A N 1
ATOM 1434 C CA . ASN A 1 184 ? -16.356 6.325 -7.182 1.00 78.81 184 ASN A CA 1
ATOM 1435 C C . ASN A 1 184 ? -14.926 6.516 -6.626 1.00 78.81 184 ASN A C 1
ATOM 1437 O O . ASN A 1 184 ? -14.148 7.312 -7.156 1.00 78.81 184 ASN A O 1
ATOM 1441 N N . LEU A 1 185 ? -14.589 5.868 -5.503 1.00 77.00 185 LEU A N 1
ATOM 1442 C CA . LEU A 1 185 ? -13.283 6.042 -4.848 1.00 77.00 185 LEU A CA 1
ATOM 1443 C C . LEU A 1 185 ? -12.182 5.159 -5.452 1.00 77.00 185 LEU A C 1
ATOM 1445 O O . LEU A 1 185 ? -11.008 5.532 -5.391 1.00 77.00 185 LEU A O 1
ATOM 1449 N N . LEU A 1 186 ? -12.555 4.025 -6.051 1.00 81.75 186 LEU A N 1
ATOM 1450 C CA . LEU A 1 186 ? -11.654 3.151 -6.802 1.00 81.75 186 LEU A CA 1
ATOM 1451 C C . LEU A 1 186 ? -11.634 3.581 -8.276 1.00 81.75 186 LEU A C 1
ATOM 1453 O O . LEU A 1 186 ? -12.685 3.865 -8.854 1.00 81.75 186 LEU A O 1
ATOM 1457 N N . ALA A 1 187 ? -10.449 3.661 -8.879 1.00 74.75 187 ALA A N 1
ATOM 1458 C CA . ALA A 1 187 ? -10.319 3.946 -10.301 1.00 74.75 187 ALA A CA 1
ATOM 1459 C C . ALA A 1 187 ? -10.687 2.697 -11.127 1.00 74.75 187 ALA A C 1
ATOM 1461 O O . ALA A 1 187 ? -10.246 1.600 -10.781 1.00 74.75 187 ALA A O 1
ATOM 1462 N N . PRO A 1 188 ? -11.466 2.837 -12.216 1.00 73.69 188 PRO A N 1
ATOM 1463 C CA . PRO A 1 188 ? -11.716 1.722 -13.123 1.00 73.69 188 PRO A CA 1
ATOM 1464 C C . PRO A 1 188 ? -10.421 1.310 -13.833 1.00 73.69 188 PRO A C 1
ATOM 1466 O O . PRO A 1 188 ? -9.555 2.163 -14.069 1.00 73.69 188 PRO A O 1
ATOM 1469 N N . SER A 1 189 ? -10.312 0.031 -14.203 1.00 70.44 189 SER A N 1
ATOM 1470 C CA . SER A 1 189 ? -9.249 -0.420 -15.100 1.00 70.44 189 SER A CA 1
ATOM 1471 C C . SER A 1 189 ? -9.375 0.251 -16.471 1.00 70.44 189 SER A C 1
ATOM 1473 O O . SER A 1 189 ? -10.457 0.696 -16.876 1.00 70.44 189 SER A O 1
ATOM 1475 N N . LYS A 1 190 ? -8.243 0.400 -17.161 1.00 72.31 190 LYS A N 1
ATOM 1476 C CA . LYS A 1 190 ? -8.174 1.000 -18.496 1.00 72.31 190 LYS A CA 1
ATOM 1477 C C . LYS A 1 190 ? -7.383 0.101 -19.430 1.00 72.31 190 LYS A C 1
ATOM 1479 O O . LYS A 1 190 ? -6.189 -0.093 -19.220 1.00 72.31 190 LYS A O 1
ATOM 1484 N N . ASP A 1 191 ? -8.044 -0.354 -20.483 1.00 57.03 191 ASP A N 1
ATOM 1485 C CA . ASP A 1 191 ? -7.397 -0.957 -21.641 1.00 57.03 191 ASP A CA 1
ATOM 1486 C C . ASP A 1 191 ? -7.216 0.140 -22.705 1.00 57.03 191 ASP A C 1
ATOM 1488 O O . ASP A 1 191 ? -8.198 0.754 -23.134 1.00 57.03 191 ASP A O 1
ATOM 1492 N N . GLU A 1 192 ? -5.968 0.435 -23.087 1.00 52.34 192 GLU A N 1
ATOM 1493 C CA . GLU A 1 192 ? -5.614 1.299 -24.232 1.00 52.34 192 GLU A CA 1
ATOM 1494 C C . GLU A 1 192 ? -4.959 0.474 -25.344 1.00 52.34 192 GLU A C 1
ATOM 1496 O O . GLU A 1 192 ? -4.034 -0.314 -25.028 1.00 52.34 192 GLU A O 1
#

Solvent-accessible surface area (backbone atoms only — not comparable to full-atom values): 10583 Å² total; per-residue (Å²): 100,35,71,45,63,58,97,70,79,57,84,78,46,90,87,53,89,62,77,46,77,51,38,62,56,36,51,51,48,17,57,77,52,39,57,60,88,49,80,43,79,34,32,29,41,70,72,31,40,50,56,56,70,69,61,81,60,85,66,47,68,52,74,43,102,33,60,35,82,86,69,75,50,64,65,40,46,22,50,42,40,42,51,41,56,76,67,66,56,81,60,48,76,47,74,24,30,35,68,28,53,52,30,42,52,67,24,33,70,97,50,62,84,48,28,36,40,32,26,49,40,64,86,76,68,32,25,26,38,24,21,67,37,29,53,35,32,15,50,48,51,42,30,44,79,71,67,69,33,43,81,42,83,16,43,41,26,36,70,37,66,72,44,42,77,72,74,38,88,41,65,38,84,76,48,77,41,36,14,65,39,49,93,82,30,40,32,74,58,56,91,108

Secondary structure (DSSP, 8-state):
-----SSS-----SSS----THHHHHHHHHHHHS-TTSEEEEESGGGTHHHHHHTT---EEEEES---SS---HHHHHHHHHHHHHTT-S-EEEEE-HHHHHHHHHHHTT-TTS-EEEEE-SS---STTBBSSHHHHHHHHHHHHTT-SEEEEEEEEEE-HHHHHTT---EEEEEEEEEEE-TT-BPPP---

Mean predicted aligned error: 6.71 Å

Radius of gyration: 15.7 Å; Cα contacts (8 Å, |Δi|>4): 385; chains: 1; bounding box: 38×33×46 Å

Foldseek 3Di:
DAQQPPPPPDRPPPVPPDPNPLLLVQLLLLVVLADQPDEEEFEDAPRGPVSVVPSPDDHHYDYDPADDNPDHDLVSLLVSLLVCVVVPDQAAEHEHALVSVVSNVNSCVVPLVRAYAYAYSDDDHQKQRYWPHSNLSRVQNVCVVVVNKDWDKIWRKDFDPVVVVVVDTAIDTDDIGIHIDDDRGTDHGDGD

Sequence (192 aa):
YAGSGGRIGNKGSDDLHVENPEIRDRVLRFLKNAPFEAEYIIPKFKMGELYFKKSNLTFKYSTIDVGDSAITTRNDTILSVREFIRNNVDIIVFVGGDGTARDVYEGLKGNEKIPILGIPAGVKMHSGVFASTPEAGALLLSKFLKGEAKIVEGEILDVDEEEYRKGRYVVKLYYITLTVASDNLLAPSKDE

pLDDT: mean 86.43, std 17.19, range [33.62, 98.62]

Nearest PDB structures (foldseek):
  7pt2-assembly1_A  TM=4.951E-01  e=5.311E-01  Actinomycetospora chiangmaiensis DSM 45062
  7pt3-assembly1_A  TM=5.030E-01  e=7.207E-01  Actinomycetospora chiangmaiensis DSM 45062
  8kdk-assembly1_A  TM=2.961E-01  e=7.207E-01  Streptomyces caelestis
  3nq8-assembly1_A  TM=4.050E-01  e=2.761E+00  Escherichia coli
  4r0m-assembly2_A  TM=3.812E-01  e=9.359E+00  Microcystis aeruginosa PCC 7806